Protein AF-A0A7X7GE94-F1 (afdb_monomer_lite)

pLDDT: mean 74.41, std 12.36, range [33.84, 89.44]

Secondary structure (DSSP, 8-state):
------SSSSHHHHHHHHHHHHHHHHHHHHHHHHHSS-TTSS--PPPHHHHHHHHHHHHHHHHHHHHHHHHHHHHHH-HHHHHHHHSSHHHHHHHHHHHHHHHHHHHHHHHHHHHHH--TTTTTSHHHHHHHIIIIIIHHHHHHHHHHHHHHHHHHH-TTSSPPP-STHHHHHHHHHIIIIIHHHHHHHHTSS-HHHHHHHHHHHHHHHHHHS-HHHHTT-HHHHHHHHHHHHHHHHHHHHHHHS--------

Foldseek 3Di:
DDDPPPDDLCVVLVVLVVVLVVLVCVQVVLLVVLVPDDLPDQFPDDDPVSLCSLQVSLLVSLVSVLVSVLSVCCSVPNDVVSCVVCVPPLNVQLSVLSSLLSNLNSLQSSLVSVLSNDDPVCCPDPVVVVSVCSNAVSSLVSNLSSVLSNLLSCLQPVQPVDFWDDDPVLVVLLVLLQVPLQVVLLCCVPVSVALPSSLVSLVVSLCSNCVNDPPVSLSGTSSSSNHNNSSVNNNVVSVCCVPPVVPDNGDSD

Structure (mmCIF, N/CA/C/O backbone):
data_AF-A0A7X7GE94-F1
#
_entry.id   AF-A0A7X7GE94-F1
#
loop_
_atom_site.group_PDB
_atom_site.id
_atom_site.type_symbol
_atom_site.label_atom_id
_atom_site.label_alt_id
_atom_site.label_comp_id
_atom_site.label_asym_id
_atom_site.label_entity_id
_atom_site.label_seq_id
_atom_site.pdbx_PDB_ins_code
_atom_site.Cartn_x
_atom_site.Cartn_y
_atom_site.Cartn_z
_atom_site.occupancy
_atom_site.B_iso_or_equiv
_atom_site.auth_seq_id
_atom_site.auth_comp_id
_atom_site.auth_asym_id
_atom_site.auth_atom_id
_atom_site.pdbx_PDB_model_num
ATOM 1 N N . MET A 1 1 ? 24.706 -35.836 -21.551 1.00 33.84 1 MET A N 1
ATOM 2 C CA . MET A 1 1 ? 23.448 -35.337 -20.952 1.00 33.84 1 MET A CA 1
ATOM 3 C C . MET A 1 1 ? 23.601 -35.344 -19.438 1.00 33.84 1 MET A C 1
ATOM 5 O O . MET A 1 1 ? 23.415 -36.375 -18.811 1.00 33.84 1 MET A O 1
ATOM 9 N N . GLY A 1 2 ? 24.060 -34.229 -18.866 1.00 34.72 2 GLY A N 1
ATOM 10 C CA . GLY A 1 2 ? 24.203 -34.072 -17.418 1.00 34.72 2 GLY A CA 1
ATOM 11 C C . GLY A 1 2 ? 22.904 -33.530 -16.835 1.00 34.72 2 GLY A C 1
ATOM 12 O O . GLY A 1 2 ? 22.456 -32.455 -17.222 1.00 34.72 2 GLY A O 1
ATOM 13 N N . THR A 1 3 ? 22.281 -34.283 -15.937 1.00 35.09 3 THR A N 1
ATOM 14 C CA . THR A 1 3 ? 21.076 -33.878 -15.209 1.00 35.09 3 THR A CA 1
ATOM 15 C C . THR A 1 3 ? 21.356 -32.623 -14.379 1.00 35.09 3 THR A C 1
ATOM 17 O O . THR A 1 3 ? 22.129 -32.667 -13.419 1.00 35.09 3 THR A O 1
ATOM 20 N N . MET A 1 4 ? 20.717 -31.509 -14.742 1.00 37.38 4 MET A N 1
ATOM 21 C CA . MET A 1 4 ? 20.657 -30.280 -13.951 1.00 37.38 4 MET A CA 1
ATOM 22 C C . MET A 1 4 ? 20.154 -30.591 -12.530 1.00 37.38 4 MET A C 1
ATOM 24 O O . MET A 1 4 ? 18.999 -30.968 -12.331 1.00 37.38 4 MET A O 1
ATOM 28 N N . ARG A 1 5 ? 21.010 -30.421 -11.514 1.00 41.84 5 ARG A N 1
ATOM 29 C CA . ARG A 1 5 ? 20.603 -30.449 -10.100 1.00 41.84 5 ARG A CA 1
ATOM 30 C C . ARG A 1 5 ? 19.859 -29.151 -9.754 1.00 41.84 5 ARG A C 1
ATOM 32 O O . ARG A 1 5 ? 20.441 -28.240 -9.184 1.00 41.84 5 ARG A O 1
ATOM 39 N N . ILE A 1 6 ? 18.560 -29.096 -10.041 1.00 47.00 6 ILE A N 1
ATOM 40 C CA . ILE A 1 6 ? 17.646 -28.002 -9.632 1.00 47.00 6 ILE A CA 1
ATOM 41 C C . ILE A 1 6 ? 17.246 -28.099 -8.131 1.00 47.00 6 ILE A C 1
ATOM 43 O O . ILE A 1 6 ? 16.545 -27.253 -7.589 1.00 47.00 6 ILE A O 1
ATOM 47 N N . GLY A 1 7 ? 17.710 -29.117 -7.398 1.00 43.22 7 GLY A N 1
ATOM 48 C CA . GLY A 1 7 ? 17.015 -29.586 -6.191 1.00 43.22 7 GLY A CA 1
ATOM 49 C C . GLY A 1 7 ? 17.476 -29.121 -4.801 1.00 43.22 7 GLY A C 1
ATOM 50 O O . GLY A 1 7 ? 16.949 -29.661 -3.836 1.00 43.22 7 GLY A O 1
ATOM 51 N N . ARG A 1 8 ? 18.449 -28.211 -4.622 1.00 43.16 8 ARG A N 1
ATOM 52 C CA . ARG A 1 8 ? 18.940 -27.871 -3.254 1.00 43.16 8 ARG A CA 1
ATOM 53 C C . ARG A 1 8 ? 18.822 -26.406 -2.825 1.00 43.16 8 ARG A C 1
ATOM 55 O O . ARG A 1 8 ? 18.703 -26.164 -1.631 1.00 43.16 8 ARG A O 1
ATOM 62 N N . GLY A 1 9 ? 18.779 -25.449 -3.754 1.00 44.25 9 GLY A N 1
ATOM 63 C CA . GLY A 1 9 ? 18.599 -24.025 -3.421 1.00 44.25 9 GLY A CA 1
ATOM 64 C C . GLY A 1 9 ? 17.136 -23.586 -3.249 1.00 44.25 9 GLY A C 1
ATOM 65 O O . GLY A 1 9 ? 16.862 -22.617 -2.554 1.00 44.25 9 GLY A O 1
ATOM 66 N N . SER A 1 10 ? 16.186 -24.311 -3.847 1.00 46.16 10 SER A N 1
ATOM 67 C CA . SER A 1 10 ? 14.766 -23.926 -3.941 1.00 46.16 10 SER A CA 1
ATOM 68 C C . SER A 1 10 ? 13.863 -24.530 -2.856 1.00 46.16 10 SER A C 1
ATOM 70 O O . SER A 1 10 ? 12.779 -24.008 -2.598 1.00 46.16 10 SER A O 1
ATOM 72 N N . ALA A 1 11 ? 14.292 -25.607 -2.190 1.00 46.84 11 ALA A N 1
ATOM 73 C CA . ALA A 1 11 ? 13.493 -26.302 -1.174 1.00 46.84 11 ALA A CA 1
ATOM 74 C C . ALA A 1 11 ? 13.179 -25.453 0.082 1.00 46.84 11 ALA A C 1
ATOM 76 O O . ALA A 1 11 ? 12.030 -25.490 0.535 1.00 46.84 11 ALA A O 1
ATOM 77 N N . PRO A 1 12 ? 14.115 -24.643 0.627 1.00 56.53 12 PRO A N 1
ATOM 78 C CA . PRO A 1 12 ? 13.811 -23.749 1.747 1.00 56.53 12 PRO A CA 1
ATOM 79 C C . PRO A 1 12 ? 12.816 -22.656 1.341 1.00 56.53 12 PRO A C 1
ATOM 81 O O . PRO A 1 12 ? 11.864 -22.386 2.068 1.00 56.53 12 PRO A O 1
ATOM 84 N N . VAL A 1 13 ? 12.989 -22.093 0.139 1.00 57.44 13 VAL A N 1
ATOM 85 C CA . VAL A 1 13 ? 12.141 -21.023 -0.407 1.00 57.44 13 VAL A CA 1
ATOM 86 C C . VAL A 1 13 ? 10.709 -21.514 -0.595 1.00 57.44 13 VAL A C 1
ATOM 88 O O . VAL A 1 13 ? 9.780 -20.886 -0.101 1.00 57.44 13 VAL A O 1
ATOM 91 N N . ALA A 1 14 ? 10.519 -22.672 -1.234 1.00 57.84 14 ALA A N 1
ATOM 92 C CA . ALA A 1 14 ? 9.195 -23.247 -1.464 1.00 57.84 14 ALA A CA 1
ATOM 93 C C . ALA A 1 14 ? 8.445 -23.553 -0.155 1.00 57.84 14 ALA A C 1
ATOM 95 O O . ALA A 1 14 ? 7.233 -23.358 -0.079 1.00 57.84 14 ALA A O 1
ATOM 96 N N . SER A 1 15 ? 9.156 -23.998 0.887 1.00 62.97 15 SER A N 1
ATOM 97 C CA . SER A 1 15 ? 8.573 -24.201 2.217 1.00 62.97 15 SER A CA 1
ATOM 98 C C . SER A 1 15 ? 8.159 -22.871 2.859 1.00 62.97 15 SER A C 1
ATOM 100 O O . SER A 1 15 ? 7.030 -22.743 3.329 1.00 62.97 15 SER A O 1
ATOM 102 N N . SER A 1 16 ? 9.014 -21.844 2.805 1.00 64.56 16 SER A N 1
ATOM 103 C CA . SER A 1 16 ? 8.690 -20.506 3.316 1.00 64.56 16 SER A CA 1
ATOM 104 C C . SER A 1 16 ? 7.516 -19.849 2.582 1.00 64.56 16 SER A C 1
ATOM 106 O O . SER A 1 16 ? 6.662 -19.267 3.245 1.00 64.56 16 SER A O 1
ATOM 108 N N . VAL A 1 17 ? 7.414 -19.992 1.251 1.00 65.25 17 VAL A N 1
ATOM 109 C CA . VAL A 1 17 ? 6.240 -19.534 0.477 1.00 65.25 17 VAL A CA 1
ATOM 110 C C . VAL A 1 17 ? 4.972 -20.220 0.980 1.00 65.25 17 VAL A C 1
ATOM 112 O O . VAL A 1 17 ? 3.971 -19.555 1.230 1.00 65.25 17 VAL A O 1
ATOM 115 N N . ARG A 1 18 ? 4.998 -21.548 1.150 1.00 67.25 18 ARG A N 1
ATOM 116 C CA . ARG A 1 18 ? 3.827 -22.308 1.614 1.00 67.25 18 ARG A CA 1
ATOM 117 C C . ARG A 1 18 ? 3.364 -21.837 2.987 1.00 67.25 18 ARG A C 1
ATOM 119 O O . ARG A 1 18 ? 2.177 -21.593 3.163 1.00 67.25 18 ARG A O 1
ATOM 126 N N . TRP A 1 19 ? 4.283 -21.658 3.932 1.00 67.56 19 TRP A N 1
ATOM 127 C CA . TRP A 1 19 ? 3.947 -21.174 5.273 1.00 67.56 19 TRP A CA 1
ATOM 128 C C . TRP A 1 19 ? 3.483 -19.716 5.289 1.00 67.56 19 TRP A C 1
ATOM 130 O O . TRP A 1 19 ? 2.589 -19.387 6.063 1.00 67.56 19 TRP A O 1
ATOM 140 N N . LEU A 1 20 ? 4.015 -18.863 4.409 1.00 72.25 20 LEU A N 1
ATOM 141 C CA . LEU A 1 20 ? 3.511 -17.504 4.211 1.00 72.25 20 LEU A CA 1
ATOM 142 C C . LEU A 1 20 ? 2.062 -17.522 3.706 1.00 72.25 20 LEU A C 1
ATOM 144 O O . LEU A 1 20 ? 1.215 -16.839 4.274 1.00 72.25 20 LEU A O 1
ATOM 148 N N . ILE A 1 21 ? 1.765 -18.330 2.684 1.00 74.31 21 ILE A N 1
ATOM 149 C CA . ILE A 1 21 ? 0.403 -18.483 2.155 1.00 74.31 21 ILE A CA 1
ATOM 150 C C . ILE A 1 21 ? -0.528 -19.001 3.251 1.00 74.31 21 ILE A C 1
ATOM 152 O O . ILE A 1 21 ? -1.598 -18.441 3.448 1.00 74.31 21 ILE A O 1
ATOM 156 N N . VAL A 1 22 ? -0.114 -20.022 4.006 1.00 74.19 22 VAL A N 1
ATOM 157 C CA . VAL A 1 22 ? -0.904 -20.558 5.124 1.00 74.19 22 VAL A CA 1
ATOM 158 C C . VAL A 1 22 ? -1.156 -19.489 6.190 1.00 74.19 22 VAL A C 1
ATOM 160 O O . VAL A 1 22 ? -2.284 -19.373 6.654 1.00 74.19 22 VAL A O 1
ATOM 163 N N . ALA A 1 23 ? -0.159 -18.675 6.544 1.00 72.06 23 ALA A N 1
ATOM 164 C CA . ALA A 1 23 ? -0.322 -17.589 7.511 1.00 72.06 23 ALA A CA 1
ATOM 165 C C . ALA A 1 23 ? -1.287 -16.502 7.009 1.00 72.06 23 ALA A C 1
ATOM 167 O O . ALA A 1 23 ? -2.158 -16.062 7.756 1.00 72.06 23 ALA A O 1
ATOM 168 N N . MET A 1 24 ? -1.183 -16.111 5.734 1.00 73.94 24 MET A N 1
ATOM 169 C CA . MET A 1 24 ? -2.103 -15.153 5.114 1.00 73.94 24 MET A CA 1
ATOM 170 C C . MET A 1 24 ? -3.529 -15.704 5.043 1.00 73.94 24 MET A C 1
ATOM 172 O O . MET A 1 24 ? -4.472 -15.003 5.394 1.00 73.94 24 MET A O 1
ATOM 176 N N . VAL A 1 25 ? -3.693 -16.966 4.638 1.00 76.12 25 VAL A N 1
ATOM 177 C CA . VAL A 1 25 ? -4.998 -17.638 4.582 1.00 76.12 25 VAL A CA 1
ATOM 178 C C . VAL A 1 25 ? -5.595 -17.758 5.978 1.00 76.12 25 VAL A C 1
ATOM 180 O O . VAL A 1 25 ? -6.760 -17.427 6.149 1.00 76.12 25 VAL A O 1
ATOM 183 N N . ALA A 1 26 ? -4.817 -18.169 6.981 1.00 72.44 26 ALA A N 1
ATOM 184 C CA . ALA A 1 26 ? -5.285 -18.267 8.361 1.00 72.44 26 ALA A CA 1
ATOM 185 C C . ALA A 1 26 ? -5.747 -16.906 8.898 1.00 72.44 26 ALA A C 1
ATOM 187 O O . ALA A 1 26 ? -6.814 -16.812 9.496 1.00 72.44 26 ALA A O 1
ATOM 188 N N . TRP A 1 27 ? -4.987 -15.843 8.632 1.00 74.62 27 TRP A N 1
ATOM 189 C CA . TRP A 1 27 ? -5.354 -14.485 9.026 1.00 74.62 27 TRP A CA 1
ATOM 190 C C . TRP A 1 27 ? -6.631 -13.989 8.327 1.00 74.62 27 TRP A C 1
ATOM 192 O O . TRP A 1 27 ? -7.543 -13.506 8.999 1.00 74.62 27 TRP A O 1
ATOM 202 N N . ILE A 1 28 ? -6.741 -14.160 7.004 1.00 73.50 28 ILE A N 1
ATOM 203 C CA . ILE A 1 28 ? -7.939 -13.782 6.234 1.00 73.50 28 ILE A CA 1
ATOM 204 C C . ILE A 1 28 ? -9.156 -14.589 6.697 1.00 73.50 28 ILE A C 1
ATOM 206 O O . ILE A 1 28 ? -10.222 -14.019 6.911 1.00 73.50 28 ILE A O 1
ATOM 210 N N . LEU A 1 29 ? -9.001 -15.900 6.893 1.00 74.38 29 LEU A N 1
ATOM 211 C CA . LEU A 1 29 ? -10.062 -16.781 7.377 1.00 74.38 29 LEU A CA 1
ATOM 212 C C . LEU A 1 29 ? -10.554 -16.331 8.755 1.00 74.38 29 LEU A C 1
ATOM 214 O O . LEU A 1 29 ? -11.755 -16.264 8.986 1.00 74.38 29 LEU A O 1
ATOM 218 N N . MET A 1 30 ? -9.638 -15.978 9.656 1.00 74.44 30 MET A N 1
ATOM 219 C CA . MET A 1 30 ? -9.975 -15.528 11.003 1.00 74.44 30 MET A CA 1
ATOM 220 C C . MET A 1 30 ? -10.727 -14.196 11.008 1.00 74.44 30 MET A C 1
ATOM 222 O O . MET A 1 30 ? -11.679 -14.032 11.769 1.00 74.44 30 MET A O 1
ATOM 226 N N . ARG A 1 31 ? -10.353 -13.274 10.113 1.00 69.69 31 ARG A N 1
ATOM 227 C CA . ARG A 1 31 ? -11.109 -12.040 9.874 1.00 69.69 31 ARG A CA 1
ATOM 228 C C . ARG A 1 31 ? -12.516 -12.341 9.344 1.00 69.69 31 ARG A C 1
ATOM 230 O O . ARG A 1 31 ? -13.490 -11.879 9.921 1.00 69.69 31 ARG A O 1
ATOM 237 N N . LEU A 1 32 ? -12.632 -13.164 8.301 1.00 71.88 32 LEU A N 1
ATOM 238 C CA . LEU A 1 32 ? -13.922 -13.506 7.688 1.00 71.88 32 LEU A CA 1
ATOM 239 C C . LEU A 1 32 ? -14.860 -14.239 8.655 1.00 71.88 32 LEU A C 1
ATOM 241 O O . LEU A 1 32 ? -16.056 -13.971 8.678 1.00 71.88 32 LEU A O 1
ATOM 245 N N . LEU A 1 33 ? -14.329 -15.140 9.485 1.00 70.00 33 LEU A N 1
ATOM 246 C CA . LEU A 1 33 ? -15.110 -15.828 10.516 1.00 70.00 33 LEU A CA 1
ATOM 247 C C . LEU A 1 33 ? -15.686 -14.851 11.550 1.00 70.00 33 LEU A C 1
ATOM 249 O O . LEU A 1 33 ? -16.775 -15.092 12.068 1.00 70.00 33 LEU A O 1
ATOM 253 N N . ARG A 1 34 ? -14.990 -13.742 11.828 1.00 69.31 34 ARG A N 1
ATOM 254 C CA . ARG A 1 34 ? -15.497 -12.673 12.699 1.00 69.31 34 ARG A CA 1
ATOM 255 C C . ARG A 1 34 ? -16.559 -11.805 12.021 1.00 69.31 34 ARG A C 1
ATOM 257 O O . ARG A 1 34 ? -17.460 -11.355 12.720 1.00 69.31 34 ARG A O 1
ATOM 264 N N . ASP A 1 35 ? -16.516 -11.650 10.700 1.00 65.44 35 ASP A N 1
ATOM 265 C CA . ASP A 1 35 ? -17.520 -10.888 9.941 1.00 65.44 35 ASP A CA 1
ATOM 266 C C . ASP A 1 35 ? -18.862 -11.644 9.768 1.00 65.44 35 ASP A C 1
ATOM 268 O O . ASP A 1 35 ? -19.891 -11.017 9.529 1.00 65.44 35 ASP A O 1
ATOM 272 N N . VAL A 1 36 ? -18.881 -12.980 9.904 1.00 60.50 36 VAL A N 1
ATOM 273 C CA . VAL A 1 36 ? -20.070 -13.841 9.664 1.00 60.50 36 VAL A CA 1
ATOM 274 C C . VAL A 1 36 ? -20.732 -14.346 10.966 1.00 60.50 36 VAL A C 1
ATOM 276 O O . VAL A 1 36 ? -21.752 -15.036 10.932 1.00 60.50 36 VAL A O 1
ATOM 279 N N . GLY A 1 37 ? -20.186 -14.012 12.140 1.00 55.62 37 GLY A N 1
ATOM 280 C CA . GLY A 1 37 ? -20.723 -14.455 13.435 1.00 55.62 37 GLY A CA 1
ATOM 281 C C . GLY A 1 37 ? -22.128 -13.897 13.746 1.00 55.62 37 GLY A C 1
ATOM 282 O O . GLY A 1 37 ? -22.418 -12.752 13.400 1.00 55.62 37 GLY A O 1
ATOM 283 N N . PRO A 1 38 ? -23.020 -14.667 14.408 1.00 48.38 38 PRO A N 1
ATOM 284 C CA . PRO A 1 38 ? -24.386 -14.228 14.684 1.00 48.38 38 PRO A CA 1
ATOM 285 C C . PRO A 1 38 ? -24.409 -12.987 15.603 1.00 48.38 38 PRO A C 1
ATOM 287 O O . PRO A 1 38 ? -23.819 -13.025 16.684 1.00 48.38 38 PRO A O 1
ATOM 290 N N . PRO A 1 39 ? -25.137 -11.914 15.235 1.00 50.84 39 PRO A N 1
ATOM 291 C CA . PRO A 1 39 ? -25.157 -10.643 15.972 1.00 50.84 39 PRO A CA 1
ATOM 292 C C . PRO A 1 39 ? -25.909 -10.698 17.316 1.00 50.84 39 PRO A C 1
ATOM 294 O O . PRO A 1 39 ? -25.911 -9.726 18.064 1.00 50.84 39 PRO A O 1
ATOM 297 N N . THR A 1 40 ? -26.579 -11.812 17.627 1.00 46.38 40 THR A N 1
ATOM 298 C CA . THR A 1 40 ? -27.580 -11.916 18.704 1.00 46.38 40 THR A CA 1
ATOM 299 C C . THR A 1 40 ? -27.066 -12.506 20.018 1.00 46.38 40 THR A C 1
ATOM 301 O O . THR A 1 40 ? -27.780 -12.469 21.017 1.00 46.38 40 THR A O 1
ATOM 304 N N . LEU A 1 41 ? -25.846 -13.046 20.056 1.00 41.69 41 LEU A N 1
ATOM 305 C CA . LEU A 1 41 ? -25.192 -13.471 21.295 1.00 41.69 41 LEU A CA 1
ATOM 306 C C . LEU A 1 41 ? -24.140 -12.418 21.614 1.00 41.69 41 LEU A C 1
ATOM 308 O O . LEU A 1 41 ? -23.158 -12.318 20.883 1.00 41.69 41 LEU A O 1
ATOM 312 N N . GLY A 1 42 ? -24.387 -11.609 22.648 1.00 44.59 42 GLY A N 1
ATOM 313 C CA . GLY A 1 42 ? -23.525 -10.497 23.047 1.00 44.59 42 GLY A CA 1
ATOM 314 C C . GLY A 1 42 ? -22.045 -10.828 22.873 1.00 44.59 42 GLY A C 1
ATOM 315 O O . GLY A 1 42 ? -21.572 -11.809 23.440 1.00 44.59 42 GLY A O 1
ATOM 316 N N . SER A 1 43 ? -21.379 -10.033 22.027 1.00 54.28 43 SER A N 1
ATOM 317 C CA . SER A 1 43 ? -19.928 -9.951 21.832 1.00 54.28 43 SER A CA 1
ATOM 318 C C . SER A 1 43 ? -19.180 -11.254 22.136 1.00 54.28 43 SER A C 1
ATOM 320 O O . SER A 1 43 ? -18.757 -11.465 23.274 1.00 54.28 43 SER A O 1
ATOM 322 N N . TRP A 1 44 ? -18.968 -12.119 21.138 1.00 55.12 44 TRP A N 1
ATOM 323 C CA . TRP A 1 44 ? -18.024 -13.232 21.289 1.00 55.12 44 TRP A CA 1
ATOM 324 C C . TRP A 1 44 ? -16.709 -12.694 21.871 1.00 55.12 44 TRP A C 1
ATOM 326 O O . TRP A 1 44 ? -16.059 -11.888 21.189 1.00 55.12 44 TRP A O 1
ATOM 336 N N . PRO A 1 45 ? -16.323 -13.084 23.101 1.00 64.12 45 PRO A N 1
ATOM 337 C CA . PRO A 1 45 ? -15.177 -12.491 23.769 1.00 64.12 45 PRO A CA 1
ATOM 338 C C . PRO A 1 45 ? -13.939 -12.699 22.903 1.00 64.12 45 PRO A C 1
ATOM 340 O O . PRO A 1 45 ? -13.686 -13.805 22.422 1.00 64.12 45 PRO A O 1
ATOM 343 N N . ILE A 1 46 ? -13.200 -11.619 22.648 1.00 70.81 46 ILE A N 1
ATOM 344 C CA . ILE A 1 46 ? -11.894 -11.725 22.005 1.00 70.81 46 ILE A CA 1
ATOM 345 C C . ILE A 1 46 ? -10.919 -12.284 23.022 1.00 70.81 46 ILE A C 1
ATOM 347 O O . ILE A 1 46 ? -10.730 -11.717 24.100 1.00 70.81 46 ILE A O 1
ATOM 351 N N . THR A 1 47 ? -10.274 -13.388 22.671 1.00 76.00 47 THR A N 1
ATOM 352 C CA . THR A 1 47 ? -9.149 -13.875 23.466 1.00 76.00 47 THR A CA 1
ATOM 353 C C . THR A 1 47 ? -7.889 -13.082 23.123 1.00 76.00 47 THR A C 1
ATOM 355 O O . THR A 1 47 ? -7.712 -12.606 21.999 1.00 76.00 47 THR A O 1
ATOM 358 N N . LEU A 1 48 ? -6.964 -12.978 24.081 1.00 73.69 48 LEU A N 1
ATOM 359 C CA . LEU A 1 48 ? -5.654 -12.353 23.863 1.00 73.69 48 LEU A CA 1
ATOM 360 C C . LEU A 1 48 ? -4.931 -12.948 22.642 1.00 73.69 48 LEU A C 1
ATOM 362 O O . LEU A 1 48 ? -4.270 -12.226 21.902 1.00 73.69 48 LEU A O 1
ATOM 366 N N . PHE A 1 49 ? -5.089 -14.254 22.412 1.00 73.50 49 PHE A N 1
ATOM 367 C CA . PHE A 1 49 ? -4.519 -14.938 21.258 1.00 73.50 49 PHE A CA 1
ATOM 368 C C . PHE A 1 49 ? -5.084 -14.408 19.935 1.00 73.50 49 PHE A C 1
ATOM 370 O O . PHE A 1 49 ? -4.314 -14.108 19.030 1.00 73.50 49 PHE A O 1
ATOM 377 N N . GLU A 1 50 ? -6.403 -14.229 19.823 1.00 70.19 50 GLU A N 1
ATOM 378 C CA . GLU A 1 50 ? -7.018 -13.678 18.608 1.00 70.19 50 GLU A CA 1
ATOM 379 C C . GLU A 1 50 ? -6.559 -12.237 18.355 1.00 70.19 50 GLU A C 1
ATOM 381 O O . GLU A 1 50 ? -6.255 -11.876 17.222 1.00 70.19 50 GLU A O 1
ATOM 386 N N . LEU A 1 51 ? -6.441 -11.430 19.413 1.00 73.44 51 LEU A N 1
ATOM 387 C CA . LEU A 1 51 ? -5.975 -10.045 19.321 1.00 73.44 51 LEU A CA 1
ATOM 388 C C . LEU A 1 51 ? -4.509 -9.980 18.862 1.00 73.44 51 LEU A C 1
ATOM 390 O O . LEU A 1 51 ? -4.166 -9.190 17.983 1.00 73.44 51 LEU A O 1
ATOM 394 N N . LEU A 1 52 ? -3.655 -10.865 19.385 1.00 76.81 52 LEU A N 1
ATOM 395 C CA . LEU A 1 52 ? -2.278 -11.027 18.916 1.00 76.81 52 LEU A CA 1
ATOM 396 C C . LEU A 1 52 ? -2.227 -11.488 17.458 1.00 76.81 52 LEU A C 1
ATOM 398 O O . LEU A 1 52 ? -1.430 -10.968 16.687 1.00 76.81 52 LEU A O 1
ATOM 402 N N . VAL A 1 53 ? -3.081 -12.422 17.040 1.00 76.31 53 VAL A N 1
ATOM 403 C CA . VAL A 1 53 ? -3.120 -12.873 15.644 1.00 76.31 53 VAL A CA 1
ATOM 404 C C . VAL A 1 53 ? -3.539 -11.731 14.713 1.00 76.31 53 VAL A C 1
ATOM 406 O O . VAL A 1 53 ? -2.871 -11.505 13.709 1.00 76.31 53 VAL A O 1
ATOM 409 N N . LEU A 1 54 ? -4.577 -10.964 15.055 1.00 75.19 54 LEU A N 1
ATOM 410 C CA . LEU A 1 54 ? -5.067 -9.850 14.232 1.00 75.19 54 LEU A CA 1
ATOM 411 C C . LEU A 1 54 ? -4.067 -8.686 14.133 1.00 75.19 54 LEU A C 1
ATOM 413 O O . LEU A 1 54 ? -3.966 -8.067 13.075 1.00 75.19 54 LEU A O 1
ATOM 417 N N . THR A 1 55 ? -3.298 -8.424 15.194 1.00 74.12 55 THR A N 1
ATOM 418 C CA . THR A 1 55 ? -2.301 -7.337 15.236 1.00 74.12 55 THR A CA 1
ATOM 419 C C . THR A 1 55 ? -0.937 -7.741 14.681 1.00 74.12 55 THR A C 1
ATOM 421 O O . THR A 1 55 ? -0.317 -6.979 13.938 1.00 74.12 55 THR A O 1
ATOM 424 N N . VAL A 1 56 ? -0.449 -8.935 15.025 1.00 76.06 56 VAL A N 1
ATOM 425 C CA . VAL A 1 56 ? 0.933 -9.367 14.765 1.00 76.06 56 VAL A CA 1
ATOM 426 C C . VAL A 1 56 ? 1.070 -10.100 13.429 1.00 76.06 56 VAL A C 1
ATOM 428 O O . VAL A 1 56 ? 2.097 -9.943 12.771 1.00 76.06 56 VAL A O 1
ATOM 431 N N . MET A 1 57 ? 0.060 -10.849 12.958 1.00 76.62 57 MET A N 1
ATOM 432 C CA . MET A 1 57 ? 0.141 -11.521 11.644 1.00 76.62 57 MET A CA 1
ATOM 433 C C . MET A 1 57 ? 0.375 -10.571 10.457 1.00 76.62 57 MET A C 1
ATOM 435 O O . MET A 1 57 ? 1.184 -10.915 9.593 1.00 76.62 57 MET A O 1
ATOM 439 N N . PRO A 1 58 ? -0.244 -9.379 10.378 1.00 72.81 58 PRO A N 1
ATOM 440 C CA . PRO A 1 58 ? 0.071 -8.396 9.338 1.00 72.81 58 PRO A CA 1
ATOM 441 C C . PRO A 1 58 ? 1.557 -7.994 9.346 1.00 72.81 58 PRO A C 1
ATOM 443 O O . PRO A 1 58 ? 2.220 -7.980 8.310 1.00 72.81 58 PRO A O 1
ATOM 446 N N . ALA A 1 59 ? 2.135 -7.755 10.525 1.00 71.88 59 ALA A N 1
ATOM 447 C CA . ALA A 1 59 ? 3.556 -7.434 10.649 1.00 71.88 59 ALA A CA 1
ATOM 448 C C . ALA A 1 59 ? 4.458 -8.634 10.290 1.00 71.88 59 ALA A C 1
ATOM 450 O O . ALA A 1 59 ? 5.462 -8.483 9.589 1.00 71.88 59 ALA A O 1
ATOM 451 N N . LEU A 1 60 ? 4.084 -9.846 10.718 1.00 74.38 60 LEU A N 1
ATOM 452 C CA . LEU A 1 60 ? 4.818 -11.078 10.417 1.00 74.38 60 LEU A CA 1
ATOM 453 C C . LEU A 1 60 ? 4.760 -11.456 8.938 1.00 74.38 60 LEU A C 1
ATOM 455 O O . LEU A 1 60 ? 5.746 -11.965 8.413 1.00 74.38 60 LEU A O 1
ATOM 459 N N . THR A 1 61 ? 3.647 -11.194 8.252 1.00 74.06 61 THR A N 1
ATOM 460 C CA . THR A 1 61 ? 3.538 -11.387 6.798 1.00 74.06 61 THR A CA 1
ATOM 461 C C . THR A 1 61 ? 4.440 -10.406 6.055 1.00 74.06 61 THR A C 1
ATOM 463 O O . THR A 1 61 ? 5.159 -10.826 5.149 1.00 74.06 61 THR A O 1
ATOM 466 N N . GLY A 1 62 ? 4.522 -9.149 6.509 1.00 71.12 62 GLY A N 1
ATOM 467 C CA . GLY A 1 62 ? 5.529 -8.190 6.048 1.00 71.12 62 GLY A CA 1
ATOM 468 C C . GLY A 1 62 ? 6.962 -8.710 6.201 1.00 71.12 62 GLY A C 1
ATOM 469 O O . GLY A 1 62 ? 7.723 -8.768 5.235 1.00 71.12 62 GLY A O 1
ATOM 470 N N . PHE A 1 63 ? 7.316 -9.179 7.397 1.00 72.25 63 PHE A N 1
ATOM 471 C CA . PHE A 1 63 ? 8.634 -9.753 7.678 1.00 72.25 63 PHE A CA 1
ATOM 472 C C . PHE A 1 63 ? 8.939 -11.015 6.855 1.00 72.25 63 PHE A C 1
ATOM 474 O O . PHE A 1 63 ? 10.053 -11.202 6.356 1.00 72.25 63 PHE A O 1
ATOM 481 N N . ALA A 1 64 ? 7.954 -11.893 6.695 1.00 71.56 64 ALA A N 1
ATOM 482 C CA . ALA A 1 64 ? 8.093 -13.120 5.929 1.00 71.56 64 ALA A CA 1
ATOM 483 C C . ALA A 1 64 ? 8.259 -12.840 4.428 1.00 71.56 64 ALA A C 1
ATOM 485 O O . ALA A 1 64 ? 9.053 -13.522 3.783 1.00 71.56 64 ALA A O 1
ATOM 486 N N . LEU A 1 65 ? 7.606 -11.806 3.887 1.00 72.69 65 LEU A N 1
ATOM 487 C CA . LEU A 1 65 ? 7.814 -11.341 2.512 1.00 72.69 65 LEU A CA 1
ATOM 488 C C . LEU A 1 65 ? 9.225 -10.786 2.291 1.00 72.69 65 LEU A C 1
ATOM 490 O O . LEU A 1 65 ? 9.866 -11.151 1.306 1.00 72.69 65 LEU A O 1
ATOM 494 N N . ILE A 1 66 ? 9.750 -9.999 3.239 1.00 72.44 66 ILE A N 1
ATOM 495 C CA . ILE A 1 66 ? 11.149 -9.539 3.211 1.00 72.44 66 ILE A CA 1
ATOM 496 C C . ILE A 1 66 ? 12.088 -10.748 3.149 1.00 72.44 66 ILE A C 1
ATOM 498 O O . ILE A 1 66 ? 12.942 -10.835 2.268 1.00 72.44 66 ILE A O 1
ATOM 502 N N . ARG A 1 67 ? 11.909 -11.729 4.043 1.00 69.12 67 ARG A N 1
ATOM 503 C CA . ARG A 1 67 ? 12.721 -12.957 4.044 1.00 69.12 67 ARG A CA 1
ATOM 504 C C . ARG A 1 67 ? 12.598 -13.750 2.748 1.00 69.12 67 ARG A C 1
ATOM 506 O O . ARG A 1 67 ? 13.605 -14.268 2.268 1.00 69.12 67 ARG A O 1
ATOM 513 N N . LEU A 1 68 ? 11.394 -13.849 2.191 1.00 71.38 68 LEU A N 1
ATOM 514 C CA . LEU A 1 68 ? 11.160 -14.538 0.929 1.00 71.38 68 LEU A CA 1
ATOM 515 C C . LEU A 1 68 ? 11.962 -13.897 -0.202 1.00 71.38 68 LEU A C 1
ATOM 517 O O . LEU A 1 68 ? 12.645 -14.589 -0.952 1.00 71.38 68 LEU A O 1
ATOM 521 N N . PHE A 1 69 ? 11.912 -12.571 -0.286 1.00 70.81 69 PHE A N 1
ATOM 522 C CA . PHE A 1 69 ? 12.648 -11.801 -1.274 1.00 70.81 69 PHE A CA 1
ATOM 523 C C . PHE A 1 69 ? 14.160 -12.001 -1.148 1.00 70.81 69 PHE A C 1
ATOM 525 O O . PHE A 1 69 ? 14.818 -12.285 -2.149 1.00 70.81 69 PHE A O 1
ATOM 532 N N . LEU A 1 70 ? 14.700 -11.942 0.077 1.00 68.62 70 LEU A N 1
ATOM 533 C CA . LEU A 1 70 ? 16.114 -12.239 0.333 1.00 68.62 70 LEU A CA 1
ATOM 534 C C . LEU A 1 70 ? 16.485 -13.631 -0.189 1.00 68.62 70 LEU A C 1
ATOM 536 O O . LEU A 1 70 ? 17.491 -13.785 -0.875 1.00 68.62 70 LEU A O 1
ATOM 540 N N . ALA A 1 71 ? 15.658 -14.636 0.093 1.00 64.50 71 ALA A N 1
ATOM 541 C CA . ALA A 1 71 ? 15.928 -16.011 -0.305 1.00 64.50 71 ALA A CA 1
ATOM 542 C C . ALA A 1 71 ? 15.848 -16.216 -1.832 1.00 64.50 71 ALA A C 1
ATOM 544 O O . ALA A 1 71 ? 16.672 -16.931 -2.404 1.00 64.50 71 ALA A O 1
ATOM 545 N N . VAL A 1 72 ? 14.900 -15.557 -2.509 1.00 65.81 72 VAL A N 1
ATOM 546 C CA . VAL A 1 72 ? 14.782 -15.583 -3.977 1.00 65.81 72 VAL A CA 1
ATOM 547 C C . VAL A 1 72 ? 15.994 -14.921 -4.630 1.00 65.81 72 VAL A C 1
ATOM 549 O O . VAL A 1 72 ? 16.597 -15.517 -5.522 1.00 65.81 72 VAL A O 1
ATOM 552 N N . ILE A 1 73 ? 16.415 -13.746 -4.157 1.00 64.25 73 ILE A N 1
ATOM 553 C CA . ILE A 1 73 ? 17.604 -13.069 -4.691 1.00 64.25 73 ILE A CA 1
ATOM 554 C C . ILE A 1 73 ? 18.857 -13.913 -4.464 1.00 64.25 73 ILE A C 1
ATOM 556 O O . ILE A 1 73 ? 19.602 -14.135 -5.414 1.00 64.25 73 ILE A O 1
ATOM 560 N N . GLN A 1 74 ? 19.047 -14.473 -3.266 1.00 60.38 74 GLN A N 1
ATOM 561 C CA . GLN A 1 74 ? 20.166 -15.383 -2.982 1.00 60.38 74 GLN A CA 1
ATOM 562 C C . GLN A 1 74 ? 20.224 -16.559 -3.945 1.00 60.38 74 GLN A C 1
ATOM 564 O O . GLN A 1 74 ? 21.311 -16.937 -4.387 1.00 60.38 74 GLN A O 1
ATOM 569 N N . SER A 1 75 ? 19.064 -17.117 -4.293 1.00 61.44 75 SER A N 1
ATOM 570 C CA . SER A 1 75 ? 18.980 -18.237 -5.225 1.00 61.44 75 SER A CA 1
ATOM 571 C C . SER A 1 75 ? 19.321 -17.857 -6.671 1.00 61.44 75 SER A C 1
ATOM 573 O O . SER A 1 75 ? 19.820 -18.704 -7.408 1.00 61.44 75 SER A O 1
ATOM 575 N N . ALA A 1 76 ? 19.089 -16.600 -7.065 1.00 58.88 76 ALA A N 1
ATOM 576 C CA . ALA A 1 76 ? 19.279 -16.121 -8.432 1.00 58.88 76 ALA A CA 1
ATOM 577 C C . ALA A 1 76 ? 20.654 -15.471 -8.673 1.00 58.88 76 ALA A C 1
ATOM 579 O O . ALA A 1 76 ? 21.214 -15.627 -9.754 1.00 58.88 76 ALA A O 1
ATOM 580 N N . SER A 1 77 ? 21.207 -14.746 -7.693 1.00 57.44 77 SER A N 1
ATOM 581 C CA . SER A 1 77 ? 22.404 -13.906 -7.874 1.00 57.44 77 SER A CA 1
ATOM 582 C C . SER A 1 77 ? 23.618 -14.317 -7.030 1.00 57.44 77 SER A C 1
ATOM 584 O O . SER A 1 77 ? 24.709 -13.786 -7.245 1.00 57.44 77 SER A O 1
ATOM 586 N N . GLY A 1 78 ? 23.476 -15.287 -6.118 1.00 56.88 78 GLY A N 1
ATOM 587 C CA . GLY A 1 78 ? 24.534 -15.714 -5.195 1.00 56.88 78 GLY A CA 1
ATOM 588 C C . GLY A 1 78 ? 24.650 -14.824 -3.945 1.00 56.88 78 GLY A C 1
ATOM 589 O O . GLY A 1 78 ? 24.177 -13.686 -3.911 1.00 56.88 78 GLY A O 1
ATOM 590 N N . SER A 1 79 ? 25.274 -15.339 -2.876 1.00 55.44 79 SER A N 1
ATOM 591 C CA . SER A 1 79 ? 25.243 -14.697 -1.545 1.00 55.44 79 SER A CA 1
ATOM 592 C C . SER A 1 79 ? 25.892 -13.307 -1.511 1.00 55.44 79 SER A C 1
ATOM 594 O O . SER A 1 79 ? 25.344 -12.400 -0.894 1.00 55.44 79 SER A O 1
ATOM 596 N N . LEU A 1 80 ? 27.009 -13.110 -2.219 1.00 47.28 80 LEU A N 1
ATOM 597 C CA . LEU A 1 80 ? 27.743 -11.838 -2.279 1.00 47.28 80 LEU A CA 1
ATOM 598 C C . LEU A 1 80 ? 26.947 -10.719 -2.970 1.00 47.28 80 LEU A C 1
ATOM 600 O O . LEU A 1 80 ? 26.897 -9.607 -2.452 1.00 47.28 80 LEU A O 1
ATOM 604 N N . ASN A 1 81 ? 26.261 -11.024 -4.078 1.00 55.97 81 ASN A N 1
ATOM 605 C CA . ASN A 1 81 ? 25.389 -10.063 -4.765 1.00 55.97 81 ASN A CA 1
ATOM 606 C C . ASN A 1 81 ? 24.089 -9.793 -4.006 1.00 55.97 81 ASN A C 1
ATOM 608 O O . ASN A 1 81 ? 23.488 -8.733 -4.150 1.00 55.97 81 ASN A O 1
ATOM 612 N N . THR A 1 82 ? 23.649 -10.737 -3.177 1.00 53.16 82 THR A N 1
ATOM 613 C CA . THR A 1 82 ? 22.497 -10.501 -2.307 1.00 53.16 82 THR A CA 1
ATOM 614 C C . THR A 1 82 ? 22.812 -9.401 -1.317 1.00 53.16 82 THR A C 1
ATOM 616 O O . THR A 1 82 ? 22.029 -8.468 -1.213 1.00 53.16 82 THR A O 1
ATOM 619 N N . TYR A 1 83 ? 23.963 -9.462 -0.638 1.00 50.94 83 TYR A N 1
ATOM 620 C CA . TYR A 1 83 ? 24.326 -8.429 0.326 1.00 50.94 83 TYR A CA 1
ATOM 621 C C . TYR A 1 83 ? 24.371 -7.044 -0.320 1.00 50.94 83 TYR A C 1
ATOM 623 O O . TYR A 1 83 ? 23.833 -6.116 0.270 1.00 50.94 83 TYR A O 1
ATOM 631 N N . THR A 1 84 ? 24.897 -6.884 -1.535 1.00 55.75 84 THR A N 1
ATOM 632 C CA . THR A 1 84 ? 24.886 -5.590 -2.244 1.00 55.75 84 THR A CA 1
ATOM 633 C C . THR A 1 84 ? 23.485 -5.161 -2.691 1.00 55.75 84 THR A C 1
ATOM 635 O O . THR A 1 84 ? 23.142 -3.989 -2.557 1.00 55.75 84 THR A O 1
ATOM 638 N N . LEU A 1 85 ? 22.634 -6.088 -3.139 1.00 55.56 85 LEU A N 1
ATOM 639 C CA . LEU A 1 85 ? 21.243 -5.798 -3.518 1.00 55.56 85 LEU A CA 1
ATOM 640 C C . LEU A 1 85 ? 20.353 -5.448 -2.314 1.00 55.56 85 LEU A C 1
ATOM 642 O O . LEU A 1 85 ? 19.453 -4.620 -2.433 1.00 55.56 85 LEU A O 1
ATOM 646 N N . THR A 1 86 ? 20.597 -6.051 -1.148 1.00 58.59 86 THR A N 1
ATOM 647 C CA . THR A 1 86 ? 19.727 -5.933 0.035 1.00 58.59 86 THR A CA 1
ATOM 648 C C . THR A 1 86 ? 20.231 -4.933 1.065 1.00 58.59 86 THR A C 1
ATOM 650 O O . THR A 1 86 ? 19.440 -4.447 1.865 1.00 58.59 86 THR A O 1
ATOM 653 N N . SER A 1 87 ? 21.525 -4.597 1.043 1.00 60.00 87 SER A N 1
ATOM 654 C CA . SER A 1 87 ? 22.079 -3.456 1.792 1.00 60.00 87 SER A CA 1
ATOM 655 C C . SER A 1 87 ? 21.951 -2.130 1.039 1.00 60.00 87 SER A C 1
ATOM 657 O O . SER A 1 87 ? 22.315 -1.088 1.580 1.00 60.00 87 SER A O 1
ATOM 659 N N . SER A 1 88 ? 21.411 -2.148 -0.186 1.00 70.38 88 SER A N 1
ATOM 660 C CA . SER A 1 88 ? 21.051 -0.927 -0.899 1.00 70.38 88 SER A CA 1
ATOM 661 C C . SER A 1 88 ? 20.115 -0.075 -0.028 1.00 70.38 88 SER A C 1
ATOM 663 O O . SER A 1 88 ? 19.066 -0.578 0.397 1.00 70.38 88 SER A O 1
ATOM 665 N N . PRO A 1 89 ? 20.434 1.212 0.212 1.00 76.75 89 PRO A N 1
ATOM 666 C CA . PRO A 1 89 ? 19.569 2.117 0.969 1.00 76.75 89 PRO A CA 1
ATOM 667 C C . PRO A 1 89 ? 18.126 2.133 0.446 1.00 76.75 89 PRO A C 1
ATOM 669 O O . PRO A 1 89 ? 17.180 2.191 1.225 1.00 76.75 89 PRO A O 1
ATOM 672 N N . TRP A 1 90 ? 17.941 1.981 -0.868 1.00 77.75 90 TRP A N 1
ATOM 673 C CA . TRP A 1 90 ? 16.625 1.933 -1.505 1.00 77.75 90 TRP A CA 1
ATOM 674 C C . TRP A 1 90 ? 15.825 0.678 -1.162 1.00 77.75 90 TRP A C 1
ATOM 676 O O . TRP A 1 90 ? 14.620 0.763 -0.937 1.00 77.75 90 TRP A O 1
ATOM 686 N N . ALA A 1 91 ? 16.484 -0.480 -1.074 1.00 74.88 91 ALA A N 1
ATOM 687 C CA . ALA A 1 91 ? 15.825 -1.717 -0.667 1.00 74.88 91 ALA A CA 1
ATOM 688 C C . ALA A 1 91 ? 15.331 -1.613 0.784 1.00 74.88 91 ALA A C 1
ATOM 690 O O . ALA A 1 91 ? 14.209 -2.018 1.080 1.00 74.88 91 ALA A O 1
ATOM 691 N N . ILE A 1 92 ? 16.127 -1.004 1.670 1.00 79.69 92 ILE A N 1
ATOM 692 C CA . ILE A 1 92 ? 15.732 -0.747 3.063 1.00 79.69 92 ILE A CA 1
ATOM 693 C C . ILE A 1 92 ? 14.492 0.151 3.107 1.00 79.69 92 ILE A C 1
ATOM 695 O O . ILE A 1 92 ? 13.518 -0.194 3.774 1.00 79.69 92 ILE A O 1
ATOM 699 N N . VAL A 1 93 ? 14.495 1.264 2.365 1.00 84.75 93 VAL A N 1
ATOM 700 C CA . VAL A 1 93 ? 13.352 2.190 2.308 1.00 84.75 93 VAL A CA 1
ATOM 701 C C . VAL A 1 93 ? 12.101 1.495 1.768 1.00 84.75 93 VAL A C 1
ATOM 703 O O . VAL A 1 93 ? 11.028 1.649 2.350 1.00 84.75 93 VAL A O 1
ATOM 706 N N . PHE A 1 94 ? 12.221 0.689 0.711 1.00 83.62 94 PHE A N 1
ATOM 707 C CA . PHE A 1 94 ? 11.096 -0.058 0.142 1.00 83.62 94 PHE A CA 1
ATOM 708 C C . PHE A 1 94 ? 10.480 -1.025 1.158 1.00 83.62 94 PHE A C 1
ATOM 710 O O . PHE A 1 94 ? 9.274 -0.985 1.404 1.00 83.62 94 PHE A O 1
ATOM 717 N N . TRP A 1 95 ? 11.304 -1.863 1.792 1.00 83.12 95 TRP A N 1
ATOM 718 C CA . TRP A 1 95 ? 10.825 -2.866 2.743 1.00 83.12 95 TRP A CA 1
ATOM 719 C C . TRP A 1 95 ? 10.284 -2.256 4.031 1.00 83.12 95 TRP A C 1
ATOM 721 O O . TRP A 1 95 ? 9.292 -2.751 4.563 1.00 83.12 95 TRP A O 1
ATOM 731 N N . LEU A 1 96 ? 10.884 -1.162 4.505 1.00 85.69 96 LEU A N 1
ATOM 732 C CA . LEU A 1 96 ? 10.361 -0.410 5.640 1.00 85.69 96 LEU A CA 1
ATOM 733 C C . LEU A 1 96 ? 8.997 0.193 5.297 1.00 85.69 96 LEU A C 1
ATOM 735 O O . LEU A 1 96 ? 8.060 0.045 6.073 1.00 85.69 96 LEU A O 1
ATOM 739 N N . SER A 1 97 ? 8.853 0.788 4.112 1.00 87.12 97 SER A N 1
ATOM 740 C CA . SER A 1 97 ? 7.576 1.342 3.646 1.00 87.12 97 SER A CA 1
ATOM 741 C C . SER A 1 97 ? 6.497 0.259 3.551 1.00 87.12 97 SER A C 1
ATOM 743 O O . SER A 1 97 ? 5.380 0.442 4.032 1.00 87.12 97 SER A O 1
ATOM 745 N N . PHE A 1 98 ? 6.845 -0.913 3.016 1.00 83.56 98 PHE A N 1
ATOM 746 C CA . PHE A 1 98 ? 5.938 -2.056 2.964 1.00 83.56 98 PHE A CA 1
ATOM 747 C C . PHE A 1 98 ? 5.529 -2.543 4.364 1.00 83.56 98 PHE A C 1
ATOM 749 O O . PHE A 1 98 ? 4.348 -2.765 4.624 1.00 83.56 98 PHE A O 1
ATOM 756 N N . ALA A 1 99 ? 6.483 -2.665 5.292 1.00 83.50 99 ALA A N 1
ATOM 757 C CA . ALA A 1 99 ? 6.202 -3.059 6.670 1.00 83.50 99 ALA A CA 1
ATOM 758 C C . ALA A 1 99 ? 5.278 -2.054 7.376 1.00 83.50 99 ALA A C 1
ATOM 760 O O . ALA A 1 99 ? 4.332 -2.460 8.048 1.00 83.50 99 ALA A O 1
ATOM 761 N N . VAL A 1 100 ? 5.505 -0.753 7.177 1.00 88.81 100 VAL A N 1
ATOM 762 C CA . VAL A 1 100 ? 4.655 0.316 7.719 1.00 88.81 100 VAL A CA 1
ATOM 763 C C . VAL A 1 100 ? 3.222 0.204 7.189 1.00 88.81 100 VAL A C 1
ATOM 765 O O . VAL A 1 100 ? 2.280 0.270 7.979 1.00 88.81 100 VAL A O 1
ATOM 768 N N . ALA A 1 101 ? 3.040 -0.056 5.889 1.00 86.69 101 ALA A N 1
ATOM 769 C CA . ALA A 1 101 ? 1.709 -0.265 5.322 1.00 86.69 101 ALA A CA 1
ATOM 770 C C . ALA A 1 101 ? 1.004 -1.494 5.918 1.00 86.69 101 ALA A C 1
ATOM 772 O O . ALA A 1 101 ? -0.176 -1.428 6.261 1.00 86.69 101 ALA A O 1
ATOM 773 N N . MET A 1 102 ? 1.728 -2.603 6.094 1.00 84.19 102 MET A N 1
ATOM 774 C CA . MET A 1 102 ? 1.174 -3.821 6.691 1.00 84.19 102 MET A CA 1
ATOM 775 C C . MET A 1 102 ? 0.771 -3.625 8.156 1.00 84.19 102 MET A C 1
ATOM 777 O O . MET A 1 102 ? -0.272 -4.126 8.576 1.00 84.19 102 MET A O 1
ATOM 781 N N . VAL A 1 103 ? 1.554 -2.865 8.927 1.00 85.56 103 VAL A N 1
ATOM 782 C CA . VAL A 1 103 ? 1.205 -2.493 10.307 1.00 85.56 103 VAL A CA 1
ATOM 783 C C . VAL A 1 103 ? -0.045 -1.614 10.333 1.00 85.56 103 VAL A C 1
ATOM 785 O O . VAL A 1 103 ? -0.951 -1.896 11.113 1.00 85.56 103 VAL A O 1
ATOM 788 N N . GLY A 1 104 ? -0.138 -0.614 9.450 1.00 85.25 104 GLY A N 1
ATOM 789 C CA . GLY A 1 104 ? -1.332 0.226 9.318 1.00 85.25 104 GLY A CA 1
ATOM 790 C C . GLY A 1 104 ? -2.589 -0.578 8.983 1.00 85.25 104 GLY A C 1
ATOM 791 O O . GLY A 1 104 ? -3.638 -0.414 9.599 1.00 85.25 104 GLY A O 1
ATOM 792 N N . TYR A 1 105 ? -2.487 -1.527 8.056 1.00 83.62 105 TYR A N 1
ATOM 793 C CA . TYR A 1 105 ? -3.606 -2.415 7.753 1.00 83.62 105 TYR A CA 1
ATOM 794 C C . TYR A 1 105 ? -3.976 -3.322 8.941 1.00 83.62 105 TYR A C 1
ATOM 796 O O . TYR A 1 105 ? -5.153 -3.550 9.218 1.00 83.62 105 TYR A O 1
ATOM 804 N N . GLY A 1 106 ? -2.982 -3.808 9.687 1.00 80.94 106 GLY A N 1
ATOM 805 C CA . GLY A 1 106 ? -3.205 -4.579 10.909 1.00 80.94 106 GLY A CA 1
ATOM 806 C C . GLY A 1 106 ? -3.920 -3.800 12.011 1.00 80.94 106 GLY A C 1
ATOM 807 O O . GLY A 1 106 ? -4.823 -4.341 12.659 1.00 80.94 106 GLY A O 1
ATOM 808 N N . SER A 1 107 ? -3.569 -2.522 12.197 1.00 85.12 107 SER A N 1
ATOM 809 C CA . SER A 1 107 ? -4.253 -1.656 13.161 1.00 85.12 107 SER A CA 1
ATOM 810 C C . SER A 1 107 ? -5.720 -1.456 12.802 1.00 85.12 107 SER A C 1
ATOM 812 O O . SER A 1 107 ? -6.560 -1.568 13.690 1.00 85.12 107 SER A O 1
ATOM 814 N N . HIS A 1 108 ? -6.045 -1.271 11.520 1.00 85.88 108 HIS A N 1
ATOM 815 C CA . HIS A 1 108 ? -7.427 -1.164 11.044 1.00 85.88 108 HIS A CA 1
ATOM 816 C C . HIS A 1 108 ? -8.254 -2.398 11.374 1.00 85.88 108 HIS A C 1
ATOM 818 O O . HIS A 1 108 ? -9.312 -2.315 11.994 1.00 85.88 108 HIS A O 1
ATOM 824 N N . VAL A 1 109 ? -7.757 -3.569 10.972 1.00 81.06 109 VAL A N 1
ATOM 825 C CA . VAL A 1 109 ? -8.473 -4.833 11.164 1.00 81.06 109 VAL A CA 1
ATOM 826 C C . VAL A 1 109 ? -8.694 -5.091 12.652 1.00 81.06 109 VAL A C 1
ATOM 828 O O . VAL A 1 109 ? -9.774 -5.500 13.056 1.00 81.06 109 VAL A O 1
ATOM 831 N N . THR A 1 110 ? -7.703 -4.805 13.492 1.00 80.06 110 THR A N 1
ATOM 832 C CA . THR A 1 110 ? -7.856 -4.998 14.938 1.00 80.06 110 THR A CA 1
ATOM 833 C C . THR A 1 110 ? -8.840 -3.993 15.539 1.00 80.06 110 THR A C 1
ATOM 835 O O . THR A 1 110 ? -9.731 -4.378 16.295 1.00 80.06 110 THR A O 1
ATOM 838 N N . ALA A 1 111 ? -8.703 -2.710 15.204 1.00 82.31 111 ALA A N 1
ATOM 839 C CA . ALA A 1 111 ? -9.527 -1.649 15.768 1.00 82.31 111 ALA A CA 1
ATOM 840 C C . ALA A 1 111 ? -10.996 -1.763 15.340 1.00 82.31 111 ALA A C 1
ATOM 842 O O . ALA A 1 111 ? -11.878 -1.630 16.183 1.00 82.31 111 ALA A O 1
ATOM 843 N N . SER A 1 112 ? -11.268 -2.089 14.073 1.00 83.12 112 SER A N 1
ATOM 844 C CA . SER A 1 112 ? -12.627 -2.340 13.570 1.00 83.12 112 SER A CA 1
ATOM 845 C C . SER A 1 112 ? -13.321 -3.481 14.314 1.00 83.12 112 SER A C 1
ATOM 847 O O . SER A 1 112 ? -14.467 -3.334 14.740 1.00 83.12 112 SER A O 1
ATOM 849 N N . VAL A 1 113 ? -12.624 -4.596 14.549 1.00 78.00 113 VAL A N 1
ATOM 850 C CA . VAL A 1 113 ? -13.198 -5.711 15.312 1.00 78.00 113 VAL A CA 1
ATOM 851 C C . VAL A 1 113 ? -13.464 -5.294 16.766 1.00 78.00 113 VAL A C 1
ATOM 853 O O . VAL A 1 113 ? -14.528 -5.604 17.298 1.00 78.00 113 VAL A O 1
ATOM 856 N N . LEU A 1 114 ? -12.554 -4.552 17.407 1.00 79.31 114 LEU A N 1
ATOM 857 C CA . LEU A 1 114 ? -12.758 -4.060 18.777 1.00 79.31 114 LEU A CA 1
ATOM 858 C C . LEU A 1 114 ? -13.927 -3.064 18.884 1.00 79.31 114 LEU A C 1
ATOM 860 O O . LEU A 1 114 ? -14.697 -3.139 19.840 1.00 79.31 114 LEU A O 1
ATOM 864 N N . LEU A 1 115 ? -14.105 -2.180 17.898 1.00 80.06 115 LEU A N 1
ATOM 865 C CA . LEU A 1 115 ? -15.233 -1.239 17.829 1.00 80.06 115 LEU A CA 1
ATOM 866 C C . LEU A 1 115 ? -16.584 -1.953 17.739 1.00 80.06 115 LEU A C 1
ATOM 868 O O . LEU A 1 115 ? -17.550 -1.542 18.384 1.00 80.06 115 LEU A O 1
ATOM 872 N N . ASN A 1 116 ? -16.646 -3.058 16.999 1.00 77.88 116 ASN A N 1
ATOM 873 C CA . ASN A 1 116 ? -17.865 -3.857 16.884 1.00 77.88 116 ASN A CA 1
ATOM 874 C C . ASN A 1 116 ? -18.238 -4.575 18.191 1.00 77.88 116 ASN A C 1
ATOM 876 O O . ASN A 1 116 ? -19.408 -4.888 18.401 1.00 77.88 116 ASN A O 1
ATOM 880 N N . LEU A 1 117 ? -17.269 -4.808 19.080 1.00 75.81 117 LEU A N 1
ATOM 881 C CA . LEU A 1 117 ? -17.474 -5.487 20.364 1.00 75.81 117 LEU A CA 1
ATOM 882 C C . LEU A 1 117 ? -17.724 -4.525 21.532 1.00 75.81 117 LEU A C 1
ATOM 884 O O . LEU A 1 117 ? -18.044 -4.978 22.631 1.00 75.81 117 LEU A O 1
ATOM 888 N N . LEU A 1 118 ? -17.571 -3.217 21.319 1.00 75.44 118 LEU A N 1
ATOM 889 C CA . LEU A 1 118 ? -17.751 -2.219 22.366 1.00 75.44 118 LEU A CA 1
ATOM 890 C C . LEU A 1 118 ? -19.224 -2.118 22.803 1.00 75.44 118 LEU A C 1
ATOM 892 O O . LEU A 1 118 ? -20.082 -1.861 21.955 1.00 75.44 118 LEU A O 1
ATOM 896 N N . PRO A 1 119 ? -19.524 -2.239 24.114 1.00 74.69 119 PRO A N 1
ATOM 897 C CA . PRO A 1 119 ? -20.850 -1.947 24.648 1.00 74.69 119 PRO A CA 1
ATOM 898 C C . PRO A 1 119 ? -21.229 -0.484 24.407 1.00 74.69 119 PRO A C 1
ATOM 900 O O . PRO A 1 119 ? -20.376 0.402 24.506 1.00 74.69 119 PRO A O 1
ATOM 903 N N . ASP A 1 120 ? -22.517 -0.209 24.191 1.00 75.44 120 ASP A N 1
ATOM 904 C CA . ASP A 1 120 ? -23.008 1.145 23.880 1.00 75.44 120 ASP A CA 1
ATOM 905 C C . ASP A 1 120 ? -22.641 2.192 24.946 1.00 75.44 120 ASP A C 1
ATOM 907 O O . ASP A 1 120 ? -22.420 3.357 24.627 1.00 75.44 120 ASP A O 1
ATOM 911 N N . VAL A 1 121 ? -22.475 1.768 26.203 1.00 69.31 121 VAL A N 1
ATOM 912 C CA . VAL A 1 121 ? -22.061 2.631 27.324 1.00 69.31 121 VAL A CA 1
ATOM 913 C C . VAL A 1 121 ? -20.632 3.172 27.150 1.00 69.31 121 VAL A C 1
ATOM 915 O O . VAL A 1 121 ? -20.328 4.269 27.608 1.00 69.31 121 VAL A O 1
ATOM 918 N N . VAL A 1 122 ? -19.750 2.426 26.476 1.00 73.81 122 VAL A N 1
ATOM 919 C CA . VAL A 1 122 ? -18.329 2.778 26.277 1.00 73.81 122 VAL A CA 1
ATOM 920 C C . VAL A 1 122 ? -18.081 3.382 24.888 1.00 73.81 122 VAL A C 1
ATOM 922 O O . VAL A 1 122 ? -17.065 4.042 24.682 1.00 73.81 122 VAL A O 1
ATOM 925 N N . ARG A 1 123 ? -19.021 3.229 23.942 1.00 72.00 123 ARG A N 1
ATOM 926 C CA . ARG A 1 123 ? -18.910 3.754 22.566 1.00 72.00 123 ARG A CA 1
ATOM 927 C C . ARG A 1 123 ? -18.727 5.270 22.475 1.00 72.00 123 ARG A C 1
ATOM 929 O O . ARG A 1 123 ? -18.132 5.735 21.513 1.00 72.00 123 ARG A O 1
ATOM 936 N N . ASN A 1 124 ? -19.188 6.020 23.474 1.00 74.19 124 ASN A N 1
ATOM 937 C CA . ASN A 1 124 ? -19.024 7.478 23.535 1.00 74.19 124 ASN A CA 1
ATOM 938 C C . ASN A 1 124 ? -17.841 7.926 24.416 1.00 74.19 124 ASN A C 1
ATOM 940 O O . ASN A 1 124 ? -17.670 9.119 24.650 1.00 74.19 124 ASN A O 1
ATOM 944 N N . GLY A 1 125 ? -17.052 6.988 24.949 1.00 79.56 125 GLY A N 1
ATOM 945 C CA . GLY A 1 125 ? -15.904 7.281 25.807 1.00 79.56 125 GLY A CA 1
ATOM 946 C C . GLY A 1 125 ? -14.590 7.456 25.041 1.00 79.56 125 GLY A C 1
ATOM 947 O O . GLY A 1 125 ? -14.465 7.088 23.872 1.00 79.56 125 GLY A O 1
ATOM 948 N N . GLU A 1 126 ? -13.562 7.942 25.739 1.00 82.06 126 GLU A N 1
ATOM 949 C CA . GLU A 1 126 ? -12.212 8.166 25.188 1.00 82.06 126 GLU A CA 1
ATOM 950 C C . GLU A 1 126 ? -11.578 6.897 24.591 1.00 82.06 126 GLU A C 1
ATOM 952 O O . GLU A 1 126 ? -10.828 6.960 23.617 1.00 82.06 126 GLU A O 1
ATOM 957 N N . PHE A 1 127 ? -11.917 5.723 25.128 1.00 81.38 127 PHE A N 1
ATOM 958 C CA . PHE A 1 127 ? -11.436 4.446 24.603 1.00 81.38 127 PHE A CA 1
ATOM 959 C C . PHE A 1 127 ? -11.954 4.158 23.183 1.00 81.38 127 PHE A C 1
ATOM 961 O O . PHE A 1 127 ? -11.186 3.727 22.323 1.00 81.38 127 PHE A O 1
ATOM 968 N N . ALA A 1 128 ? -13.230 4.441 22.909 1.00 81.06 128 ALA A N 1
ATOM 969 C CA . ALA A 1 128 ? -13.799 4.284 21.573 1.00 81.06 128 ALA A CA 1
ATOM 970 C C . ALA A 1 128 ? -13.227 5.319 20.592 1.00 81.06 128 ALA A C 1
ATOM 972 O O . ALA A 1 128 ? -12.924 4.969 19.454 1.00 81.06 128 ALA A O 1
ATOM 973 N N . ALA A 1 129 ? -12.987 6.554 21.048 1.00 82.88 129 ALA A N 1
ATOM 974 C CA . ALA A 1 129 ? -12.317 7.582 20.251 1.00 82.88 129 ALA A CA 1
ATOM 975 C C . ALA A 1 129 ? -10.888 7.169 19.848 1.00 82.88 129 ALA A C 1
ATOM 977 O O . ALA A 1 129 ? -10.495 7.335 18.694 1.00 82.88 129 ALA A O 1
ATOM 978 N N . SER A 1 130 ? -10.130 6.559 20.767 1.00 84.56 130 SER A N 1
ATOM 979 C CA . SER A 1 130 ? -8.810 5.992 20.464 1.00 84.56 130 SER A CA 1
ATOM 980 C C . SER A 1 130 ? -8.901 4.886 19.410 1.00 84.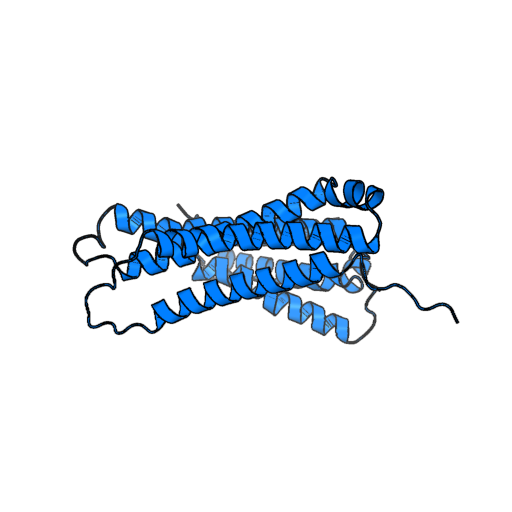56 130 SER A C 1
ATOM 982 O O . SER A 1 130 ? -8.171 4.905 18.420 1.00 84.56 130 SER A O 1
ATOM 984 N N . LEU A 1 131 ? -9.846 3.952 19.550 1.00 83.38 131 LEU A N 1
ATOM 985 C CA . LEU A 1 131 ? -10.034 2.897 18.554 1.00 83.38 131 LEU A CA 1
ATOM 986 C C . LEU A 1 131 ? -10.460 3.442 17.185 1.00 83.38 131 LEU A C 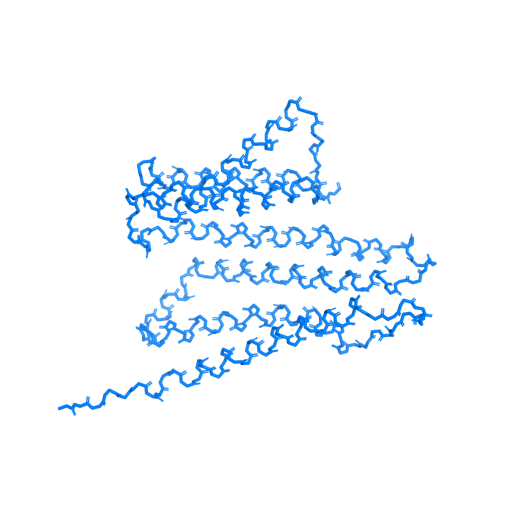1
ATOM 988 O O . LEU A 1 131 ? -9.962 2.950 16.178 1.00 83.38 131 LEU A O 1
ATOM 992 N N . LEU A 1 132 ? -11.304 4.475 17.126 1.00 85.69 132 LEU A N 1
ATOM 993 C CA . LEU A 1 132 ? -11.648 5.159 15.874 1.00 85.69 132 LEU A CA 1
ATOM 994 C C . LEU A 1 132 ? -10.417 5.804 15.227 1.00 85.69 132 LEU A C 1
ATOM 996 O O . LEU A 1 132 ? -10.196 5.631 14.030 1.00 85.69 132 LEU A O 1
ATOM 1000 N N . PHE A 1 133 ? -9.556 6.449 16.019 1.00 85.75 133 PHE A N 1
ATOM 1001 C CA . PHE A 1 133 ? -8.285 6.980 15.529 1.00 85.75 133 PHE A CA 1
ATOM 1002 C C . PHE A 1 133 ? -7.388 5.881 14.937 1.00 85.75 133 PHE A C 1
ATOM 1004 O O . PHE A 1 133 ? -6.847 6.057 13.845 1.00 85.75 133 PHE A O 1
ATOM 1011 N N . PHE A 1 134 ? -7.247 4.732 15.609 1.00 83.50 134 PHE A N 1
ATOM 1012 C CA . PHE A 1 134 ? -6.494 3.591 15.074 1.00 83.50 134 PHE A CA 1
ATOM 1013 C C . PHE A 1 134 ? -7.140 3.009 13.811 1.00 83.50 134 PHE A C 1
ATOM 1015 O O . PHE A 1 134 ? -6.430 2.638 12.875 1.00 83.50 134 PHE A O 1
ATOM 1022 N N . ASN A 1 135 ? -8.470 2.935 13.775 1.00 84.44 135 ASN A N 1
ATOM 1023 C CA . ASN A 1 135 ? -9.229 2.349 12.680 1.00 84.44 135 ASN A CA 1
ATOM 1024 C C . ASN A 1 135 ? -9.155 3.192 11.402 1.00 84.44 135 ASN A C 1
ATOM 1026 O O . ASN A 1 135 ? -8.973 2.647 10.319 1.00 84.44 135 ASN A O 1
ATOM 1030 N N . GLU A 1 136 ? -9.274 4.509 11.520 1.00 84.56 136 GLU A N 1
ATOM 1031 C CA . GLU A 1 136 ? -9.433 5.403 10.374 1.00 84.56 136 GLU A CA 1
ATOM 1032 C C . GLU A 1 136 ? -8.148 6.197 10.133 1.00 84.56 136 GLU A C 1
ATOM 1034 O O . GLU A 1 136 ? -7.409 5.927 9.184 1.00 84.56 136 GLU A O 1
ATOM 1039 N N . THR A 1 137 ? -7.826 7.127 11.030 1.00 84.38 137 THR A N 1
ATOM 1040 C CA . THR A 1 137 ? -6.760 8.111 10.823 1.00 84.38 137 THR A CA 1
ATOM 1041 C C . THR A 1 137 ? -5.360 7.502 10.818 1.00 84.38 137 THR A C 1
ATOM 1043 O O . THR A 1 137 ? -4.607 7.670 9.860 1.00 84.38 137 THR A O 1
ATOM 1046 N N . LEU A 1 138 ? -4.968 6.775 11.864 1.00 85.44 138 LEU A N 1
ATOM 1047 C CA . LEU A 1 138 ? -3.620 6.211 11.940 1.00 85.44 138 LEU A CA 1
ATOM 1048 C C . LEU A 1 138 ? -3.393 5.193 10.822 1.00 85.44 138 LEU A C 1
ATOM 1050 O O . LEU A 1 138 ? -2.355 5.215 10.165 1.00 85.44 138 LEU A O 1
ATOM 1054 N N . THR A 1 139 ? -4.380 4.331 10.582 1.00 86.50 139 THR A N 1
ATOM 1055 C CA . THR A 1 139 ? -4.336 3.339 9.506 1.00 86.50 139 THR A CA 1
ATOM 1056 C C . THR A 1 139 ? -4.075 3.998 8.164 1.00 86.50 139 THR A C 1
ATOM 1058 O O . THR A 1 139 ? -3.132 3.617 7.473 1.00 86.50 139 THR A O 1
ATOM 1061 N N . LEU A 1 140 ? -4.900 4.971 7.775 1.00 85.44 140 LEU A N 1
ATOM 1062 C CA . LEU A 1 140 ? -4.795 5.597 6.462 1.00 85.44 140 LEU A CA 1
ATOM 1063 C C . LEU A 1 140 ? -3.468 6.358 6.311 1.00 85.44 140 LEU A C 1
ATOM 1065 O O . LEU A 1 140 ? -2.877 6.323 5.233 1.00 85.44 140 LEU A O 1
ATOM 1069 N N . LEU A 1 141 ? -2.942 6.953 7.389 1.00 85.81 141 LEU A N 1
ATOM 1070 C CA . LEU A 1 141 ? -1.614 7.570 7.390 1.00 85.81 141 LEU A CA 1
ATOM 1071 C C . LEU A 1 141 ? -0.496 6.542 7.199 1.00 85.81 141 LEU A C 1
ATOM 1073 O O . LEU A 1 141 ? 0.381 6.751 6.366 1.00 85.81 141 LEU A O 1
ATOM 1077 N N . LEU A 1 142 ? -0.514 5.432 7.940 1.00 88.50 142 LEU A N 1
ATOM 1078 C CA . LEU A 1 142 ? 0.519 4.397 7.853 1.00 88.50 142 LEU A CA 1
ATOM 1079 C C . LEU A 1 142 ? 0.472 3.664 6.503 1.00 88.50 142 LEU A C 1
ATOM 1081 O O . LEU A 1 142 ? 1.501 3.500 5.847 1.00 88.50 142 LEU A O 1
ATOM 1085 N N . VAL A 1 143 ? -0.720 3.273 6.047 1.00 86.56 143 VAL A N 1
ATOM 1086 C CA . VAL A 1 143 ? -0.925 2.651 4.730 1.00 86.56 143 VAL A CA 1
ATOM 1087 C C . VAL A 1 143 ? -0.541 3.621 3.616 1.00 86.56 143 VAL A C 1
ATOM 1089 O O . VAL A 1 143 ? 0.196 3.238 2.710 1.00 86.56 143 VAL A O 1
ATOM 1092 N N . GLY A 1 144 ? -0.973 4.881 3.702 1.00 84.25 144 GLY A N 1
ATOM 1093 C CA . GLY A 1 144 ? -0.643 5.922 2.731 1.00 84.25 144 GLY A CA 1
ATOM 1094 C C . GLY A 1 144 ? 0.855 6.218 2.667 1.00 84.25 144 GLY A C 1
ATOM 1095 O O . GLY A 1 144 ? 1.426 6.237 1.579 1.00 84.25 144 GLY A O 1
ATOM 1096 N N . ALA A 1 145 ? 1.517 6.378 3.815 1.00 86.50 145 ALA A N 1
ATOM 1097 C CA . ALA A 1 145 ? 2.960 6.604 3.894 1.00 86.50 145 ALA A CA 1
ATOM 1098 C C . ALA A 1 145 ? 3.754 5.411 3.348 1.00 86.50 145 ALA A C 1
ATOM 1100 O O . ALA A 1 145 ? 4.706 5.596 2.588 1.00 86.50 145 ALA A O 1
ATOM 1101 N N . GLY A 1 146 ? 3.344 4.187 3.686 1.00 86.06 146 GLY A N 1
ATOM 1102 C CA . GLY A 1 146 ? 3.977 2.978 3.176 1.00 86.06 146 GLY A CA 1
ATOM 1103 C C . GLY A 1 146 ? 3.781 2.791 1.669 1.00 86.06 146 GLY A C 1
ATOM 1104 O O . GLY A 1 146 ? 4.729 2.470 0.952 1.00 86.06 146 GLY A O 1
ATOM 1105 N N . PHE A 1 147 ? 2.582 3.071 1.155 1.00 86.38 147 PHE A N 1
ATOM 1106 C CA . PHE A 1 147 ? 2.306 3.049 -0.281 1.00 86.38 147 PHE A CA 1
ATOM 1107 C C . PHE A 1 147 ? 3.109 4.117 -1.031 1.00 86.38 147 PHE A C 1
ATOM 1109 O O . PHE A 1 147 ? 3.736 3.812 -2.047 1.00 86.38 147 PHE A O 1
ATOM 1116 N N . PHE A 1 148 ? 3.151 5.345 -0.510 1.00 87.19 148 PHE A N 1
ATOM 1117 C CA . PHE A 1 148 ? 3.946 6.439 -1.063 1.00 87.19 148 PHE A CA 1
ATOM 1118 C C . PHE A 1 148 ? 5.435 6.082 -1.107 1.00 87.19 148 PHE A C 1
ATOM 1120 O O . PHE A 1 148 ? 6.050 6.167 -2.168 1.00 87.19 148 PHE A O 1
ATOM 1127 N N . GLY A 1 149 ? 6.003 5.626 0.014 1.00 86.19 149 GLY A N 1
ATOM 1128 C CA . GLY A 1 149 ? 7.419 5.278 0.110 1.00 86.19 149 GLY A CA 1
ATOM 1129 C C . GLY A 1 149 ? 7.806 4.133 -0.826 1.00 86.19 149 GLY A C 1
ATOM 1130 O O . GLY A 1 149 ? 8.779 4.247 -1.570 1.00 86.19 149 GLY A O 1
ATOM 1131 N N . ALA A 1 150 ? 7.006 3.064 -0.877 1.00 85.50 150 ALA A N 1
ATOM 1132 C CA . ALA A 1 150 ? 7.248 1.949 -1.791 1.00 85.50 150 ALA A CA 1
ATOM 1133 C C . ALA A 1 150 ? 7.166 2.390 -3.264 1.00 85.50 150 ALA A C 1
ATOM 1135 O O . ALA A 1 150 ? 8.031 2.040 -4.067 1.00 85.50 150 ALA A O 1
ATOM 1136 N N . THR A 1 151 ? 6.169 3.210 -3.607 1.00 84.81 151 THR A N 1
ATOM 1137 C CA . THR A 1 151 ? 5.968 3.734 -4.966 1.00 84.81 151 THR A CA 1
ATOM 1138 C C . THR A 1 151 ? 7.097 4.675 -5.389 1.00 84.81 151 THR A C 1
ATOM 1140 O O . THR A 1 151 ? 7.578 4.584 -6.518 1.00 84.81 151 THR A O 1
ATOM 1143 N N . ALA A 1 152 ? 7.579 5.531 -4.485 1.00 85.69 152 ALA A N 1
ATOM 1144 C CA . ALA A 1 152 ? 8.716 6.410 -4.739 1.00 85.69 152 ALA A CA 1
ATOM 1145 C C . ALA A 1 152 ? 9.995 5.612 -5.042 1.00 85.69 152 ALA A C 1
ATOM 1147 O O . ALA A 1 152 ? 10.713 5.938 -5.986 1.00 85.69 152 ALA A O 1
ATOM 1148 N N . VAL A 1 153 ? 10.260 4.528 -4.301 1.00 84.94 153 VAL A N 1
ATOM 1149 C CA . VAL A 1 153 ? 11.415 3.661 -4.585 1.00 84.94 153 VAL A CA 1
ATOM 1150 C C . VAL A 1 153 ? 11.274 2.971 -5.941 1.00 84.94 153 VAL A C 1
ATOM 1152 O O . VAL A 1 153 ? 12.240 2.936 -6.703 1.00 84.94 153 VAL A O 1
ATOM 1155 N N . ILE A 1 154 ? 10.082 2.458 -6.269 1.00 82.69 154 ILE A N 1
ATOM 1156 C CA . ILE A 1 154 ? 9.818 1.837 -7.575 1.00 82.69 154 ILE A CA 1
ATOM 1157 C C . ILE A 1 154 ? 10.068 2.840 -8.709 1.00 82.69 154 ILE A C 1
ATOM 1159 O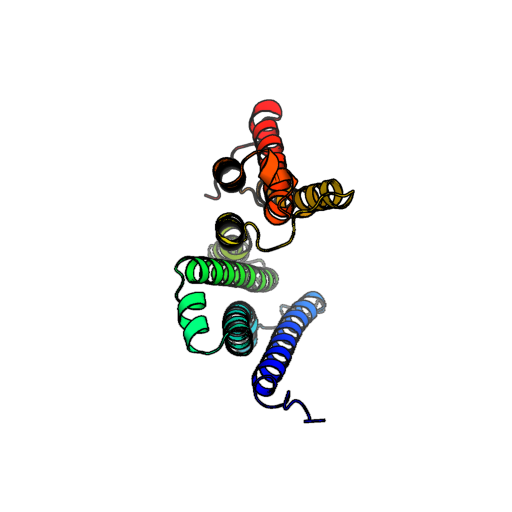 O . ILE A 1 154 ? 10.724 2.488 -9.684 1.00 82.69 154 ILE A O 1
ATOM 1163 N N . LEU A 1 155 ? 9.619 4.090 -8.571 1.00 82.38 155 LEU A N 1
ATOM 1164 C CA . LEU A 1 155 ? 9.860 5.137 -9.569 1.00 82.38 155 LEU A CA 1
ATOM 1165 C C . LEU A 1 155 ? 11.345 5.456 -9.763 1.00 82.38 155 LEU A C 1
ATOM 1167 O O . LEU A 1 155 ? 11.775 5.667 -10.892 1.00 82.38 155 LEU A O 1
ATOM 1171 N N . VAL A 1 156 ? 12.129 5.512 -8.684 1.00 80.88 156 VAL A N 1
ATOM 1172 C CA . VAL A 1 156 ? 13.550 5.893 -8.755 1.00 80.88 156 VAL A CA 1
ATOM 1173 C C . VAL A 1 156 ? 14.423 4.739 -9.250 1.00 80.88 156 VAL A C 1
ATOM 1175 O O . VAL A 1 156 ? 15.303 4.953 -10.081 1.00 80.88 156 VAL A O 1
ATOM 1178 N N . VAL A 1 157 ? 14.186 3.522 -8.754 1.00 79.19 157 VAL A N 1
ATOM 1179 C CA . VAL A 1 157 ? 15.066 2.361 -8.976 1.00 79.19 157 VAL A CA 1
ATOM 1180 C C . VAL A 1 157 ? 14.540 1.415 -10.055 1.00 79.19 157 VAL A C 1
ATOM 1182 O O . VAL A 1 157 ? 15.332 0.777 -10.738 1.00 79.19 157 VAL A O 1
ATOM 1185 N N . GLY A 1 158 ? 13.223 1.322 -10.246 1.00 70.62 158 GLY A N 1
ATOM 1186 C CA . GLY A 1 158 ? 12.592 0.395 -11.196 1.00 70.62 158 GLY A CA 1
ATOM 1187 C C . GLY A 1 158 ? 12.725 0.794 -12.669 1.00 70.62 158 GLY A C 1
ATOM 1188 O O . GLY A 1 158 ? 12.220 0.101 -13.548 1.00 70.62 158 GLY A O 1
ATOM 1189 N N . ARG A 1 159 ? 13.398 1.905 -12.960 1.00 71.94 159 ARG A N 1
ATOM 1190 C CA . ARG A 1 159 ? 13.516 2.476 -14.306 1.00 71.94 159 ARG A CA 1
ATOM 1191 C C . ARG A 1 159 ? 14.297 1.545 -15.220 1.00 71.94 159 ARG A C 1
ATOM 1193 O O . ARG A 1 159 ? 15.393 1.117 -14.866 1.00 71.94 159 ARG A O 1
ATOM 1200 N N . GLY A 1 160 ? 13.743 1.231 -16.389 1.00 69.25 160 GLY A N 1
ATOM 1201 C CA . GLY A 1 160 ? 14.381 0.301 -17.319 1.00 69.25 160 GLY A CA 1
ATOM 1202 C C . GLY A 1 160 ? 14.480 -1.136 -16.794 1.00 69.25 160 GLY A C 1
ATOM 1203 O O . GLY A 1 160 ? 15.190 -1.948 -17.384 1.00 69.25 160 GLY A O 1
ATOM 1204 N N . ALA A 1 161 ? 13.771 -1.479 -15.708 1.00 69.38 161 ALA A N 1
ATOM 1205 C CA . ALA A 1 161 ? 13.715 -2.851 -15.203 1.00 69.38 161 ALA A CA 1
ATOM 1206 C C . ALA A 1 161 ? 12.958 -3.797 -16.151 1.00 69.38 161 ALA A C 1
ATOM 1208 O O . ALA A 1 161 ? 13.093 -5.015 -16.044 1.00 69.38 161 ALA A O 1
ATOM 1209 N N . ALA A 1 162 ? 12.170 -3.248 -17.078 1.00 70.81 162 ALA A N 1
ATOM 1210 C CA . ALA A 1 162 ? 11.452 -3.999 -18.095 1.00 70.81 162 ALA A CA 1
ATOM 1211 C C . ALA A 1 162 ? 11.644 -3.369 -19.489 1.00 70.81 162 ALA A C 1
ATOM 1213 O O . ALA A 1 162 ? 11.940 -2.174 -19.586 1.00 70.81 162 ALA A O 1
ATOM 1214 N N . PRO A 1 163 ? 11.497 -4.163 -20.569 1.00 75.44 163 PRO A N 1
ATOM 1215 C CA . PRO A 1 163 ? 11.627 -3.668 -21.934 1.00 75.44 163 PRO A CA 1
ATOM 1216 C C . PRO A 1 163 ? 10.644 -2.522 -22.221 1.00 75.44 163 PRO A C 1
ATOM 1218 O O . PRO A 1 163 ? 9.526 -2.543 -21.695 1.00 75.44 163 PRO A O 1
ATOM 1221 N N . PRO A 1 164 ? 11.018 -1.550 -23.071 1.00 80.88 164 PRO A N 1
ATOM 1222 C CA . PRO A 1 164 ? 10.125 -0.453 -23.392 1.00 80.88 164 PRO A CA 1
ATOM 1223 C C . PRO A 1 164 ? 8.904 -0.942 -24.177 1.00 80.88 164 PRO A C 1
ATOM 1225 O O . PRO A 1 164 ? 8.988 -1.836 -25.023 1.00 80.88 164 PRO A O 1
ATOM 1228 N N . VAL A 1 165 ? 7.762 -0.325 -23.895 1.00 82.62 165 VAL A N 1
ATOM 1229 C CA . VAL A 1 165 ? 6.464 -0.680 -24.466 1.00 82.62 165 VAL A CA 1
ATOM 1230 C C . VAL A 1 165 ? 6.180 0.229 -25.658 1.00 82.62 165 VAL A C 1
ATOM 1232 O O . VAL A 1 165 ? 6.116 1.451 -25.519 1.00 82.62 165 VAL A O 1
ATOM 1235 N N . PHE A 1 166 ? 5.969 -0.356 -26.839 1.00 79.31 166 PHE A N 1
ATOM 1236 C CA . PHE A 1 166 ? 5.770 0.394 -28.090 1.00 79.31 166 PHE A CA 1
ATOM 1237 C C . PHE A 1 166 ? 4.363 0.240 -28.699 1.00 79.31 166 PHE A C 1
ATOM 1239 O O . PHE A 1 166 ? 4.043 0.923 -29.669 1.00 79.31 166 PHE A O 1
ATOM 1246 N N . GLY A 1 167 ? 3.511 -0.615 -28.122 1.00 82.56 167 GLY A N 1
ATOM 1247 C CA . GLY A 1 167 ? 2.215 -1.013 -28.687 1.00 82.56 167 GLY A CA 1
ATOM 1248 C C . GLY A 1 167 ? 0.966 -0.484 -27.954 1.00 82.56 167 GLY A C 1
ATOM 1249 O O . GLY A 1 167 ? 1.059 0.430 -27.130 1.00 82.56 167 GLY A O 1
ATOM 1250 N N . PRO A 1 168 ? -0.220 -1.076 -28.216 1.00 81.88 168 PRO A N 1
ATOM 1251 C CA . PRO A 1 168 ? -1.496 -0.701 -27.581 1.00 81.88 168 PRO A CA 1
ATOM 1252 C C . PRO A 1 168 ? -1.542 -0.987 -26.070 1.00 81.88 168 PRO A C 1
ATOM 1254 O O . PRO A 1 168 ? -2.447 -0.548 -25.369 1.00 81.88 168 PRO A O 1
ATOM 1257 N N . GLU A 1 169 ? -0.538 -1.679 -25.548 1.00 82.00 169 GLU A N 1
ATOM 1258 C CA . GLU A 1 169 ? -0.302 -1.869 -24.118 1.00 82.00 169 GLU A CA 1
ATOM 1259 C C . GLU A 1 169 ? -0.035 -0.539 -23.394 1.00 82.00 169 GLU A C 1
ATOM 1261 O O . GLU A 1 169 ? -0.366 -0.412 -22.220 1.00 82.00 169 GLU A O 1
ATOM 1266 N N . ARG A 1 170 ? 0.494 0.484 -24.083 1.00 82.19 170 ARG A N 1
ATOM 1267 C CA . ARG A 1 170 ? 0.798 1.798 -23.485 1.00 82.19 170 ARG A CA 1
ATOM 1268 C C . ARG A 1 170 ? -0.443 2.493 -22.911 1.00 82.19 170 ARG A C 1
ATOM 1270 O O . ARG A 1 170 ? -0.432 2.813 -21.722 1.00 82.19 170 ARG A O 1
ATOM 1277 N N . PRO A 1 171 ? -1.523 2.722 -23.690 1.00 83.25 171 PRO A N 1
ATOM 1278 C CA . PRO A 1 171 ? -2.745 3.291 -23.134 1.00 83.25 171 PRO A CA 1
ATOM 1279 C C . PRO A 1 171 ? -3.399 2.362 -22.107 1.00 83.25 171 PRO A C 1
ATOM 1281 O O . PRO A 1 171 ? -3.982 2.861 -21.152 1.00 83.25 171 PRO A O 1
ATOM 1284 N N . LEU A 1 172 ? -3.273 1.036 -22.241 1.00 85.50 172 LEU A N 1
ATOM 1285 C CA . LEU A 1 172 ? -3.826 0.095 -21.264 1.00 85.50 172 LEU A CA 1
ATOM 1286 C C . LEU A 1 172 ? -3.129 0.208 -19.898 1.00 85.50 172 LEU A C 1
ATOM 1288 O O . LEU A 1 172 ? -3.800 0.248 -18.871 1.00 85.50 172 LEU A O 1
ATOM 1292 N N . LEU A 1 173 ? -1.798 0.315 -19.883 1.00 84.25 173 LEU A N 1
ATOM 1293 C CA . LEU A 1 173 ? -1.006 0.531 -18.670 1.00 84.25 173 LEU A CA 1
ATOM 1294 C C . LEU A 1 173 ? -1.298 1.896 -18.046 1.00 84.25 173 LEU A C 1
ATOM 1296 O O . LEU A 1 173 ? -1.489 1.978 -16.836 1.00 84.25 173 LEU A O 1
ATOM 1300 N N . ALA A 1 174 ? -1.414 2.948 -18.861 1.00 84.44 174 ALA A N 1
ATOM 1301 C CA . ALA A 1 174 ? -1.781 4.277 -18.378 1.00 84.44 174 ALA A CA 1
ATOM 1302 C C . ALA A 1 174 ? -3.201 4.309 -17.782 1.00 84.44 174 ALA A C 1
ATOM 1304 O O . ALA A 1 174 ? -3.420 4.902 -16.728 1.00 84.44 174 ALA A O 1
ATOM 1305 N N . LEU A 1 175 ? -4.168 3.631 -18.404 1.00 86.12 175 LEU A N 1
ATOM 1306 C CA . LEU A 1 175 ? -5.515 3.472 -17.847 1.00 86.12 175 LEU A CA 1
ATOM 1307 C C . LEU A 1 175 ? -5.494 2.636 -16.564 1.00 86.12 175 LEU A C 1
ATOM 1309 O O . LEU A 1 175 ? -6.120 3.014 -15.577 1.00 86.12 175 LEU A O 1
ATOM 1313 N N . GLY A 1 176 ? -4.726 1.545 -16.545 1.00 83.94 176 GLY A N 1
ATOM 1314 C CA . GLY A 1 176 ? -4.502 0.738 -15.349 1.00 83.94 176 GLY A CA 1
ATOM 1315 C C . GLY A 1 176 ? -3.917 1.566 -14.205 1.00 83.94 176 GLY A C 1
ATOM 1316 O O . GLY A 1 176 ? -4.380 1.452 -13.072 1.00 83.94 176 GLY A O 1
ATOM 1317 N N . SER A 1 177 ? -2.979 2.468 -14.501 1.00 86.75 177 SER A N 1
ATOM 1318 C CA . SER A 1 177 ? -2.417 3.426 -13.544 1.00 86.75 177 SER A CA 1
ATOM 1319 C C . SER A 1 177 ? -3.492 4.334 -12.945 1.00 86.75 177 SER A C 1
ATOM 1321 O O . SER A 1 177 ? -3.575 4.486 -11.727 1.00 86.75 177 SER A O 1
ATOM 1323 N N . ILE A 1 178 ? -4.365 4.899 -13.783 1.00 86.88 178 ILE A N 1
ATOM 1324 C CA . ILE A 1 178 ? -5.454 5.776 -13.334 1.00 86.88 178 ILE A CA 1
ATOM 1325 C C . ILE A 1 178 ? -6.436 5.016 -12.438 1.00 86.88 178 ILE A C 1
ATOM 1327 O O . ILE A 1 178 ? -6.811 5.516 -11.380 1.00 86.88 178 ILE A O 1
ATOM 1331 N N . VAL A 1 179 ? -6.823 3.799 -12.823 1.00 85.56 179 VAL A N 1
ATOM 1332 C CA . VAL A 1 179 ? -7.796 2.994 -12.066 1.00 85.56 179 VAL A CA 1
ATOM 1333 C C . VAL A 1 179 ? -7.215 2.457 -10.756 1.00 85.56 179 VAL A C 1
ATOM 1335 O O . VAL A 1 179 ? -7.956 2.253 -9.803 1.00 85.56 179 VAL A O 1
ATOM 1338 N N . THR A 1 180 ? -5.903 2.239 -10.678 1.00 83.19 180 THR A N 1
ATOM 1339 C CA . THR A 1 180 ? -5.249 1.732 -9.463 1.00 83.19 180 THR A CA 1
ATOM 1340 C C . THR A 1 180 ? -4.738 2.873 -8.587 1.00 83.19 180 THR A C 1
ATOM 1342 O O . THR A 1 180 ? -5.339 3.170 -7.558 1.00 83.19 180 THR A O 1
ATOM 1345 N N . TYR A 1 181 ? -3.670 3.554 -9.005 1.00 80.81 181 TYR A N 1
ATOM 1346 C CA . TYR A 1 181 ? -3.047 4.650 -8.260 1.00 80.81 181 TYR A CA 1
ATOM 1347 C C . TYR A 1 181 ? -3.960 5.872 -8.181 1.00 80.81 181 TYR A C 1
ATOM 1349 O O . TYR A 1 181 ? -4.175 6.411 -7.096 1.00 80.81 181 TYR A O 1
ATOM 1357 N N . GLY A 1 182 ? -4.526 6.290 -9.317 1.00 81.44 182 GLY A N 1
ATOM 1358 C CA . GLY A 1 182 ? -5.346 7.500 -9.379 1.00 81.44 182 GLY A CA 1
ATOM 1359 C C . GLY A 1 182 ? -6.594 7.402 -8.501 1.00 81.44 182 GLY A C 1
ATOM 1360 O O . GLY A 1 182 ? -6.823 8.244 -7.632 1.00 81.44 182 GLY A O 1
ATOM 1361 N N . TYR A 1 183 ? -7.368 6.330 -8.675 1.00 85.38 183 TYR A N 1
ATOM 1362 C CA . TYR A 1 183 ? -8.568 6.082 -7.881 1.00 85.38 183 TYR A CA 1
ATOM 1363 C C . TYR A 1 183 ? -8.256 5.890 -6.394 1.00 85.38 183 TYR A C 1
ATOM 1365 O O . TYR A 1 183 ? -8.943 6.477 -5.562 1.00 85.38 183 TYR A O 1
ATOM 1373 N N . ALA A 1 184 ? -7.214 5.126 -6.042 1.00 82.38 184 ALA A N 1
ATOM 1374 C CA . ALA A 1 184 ? -6.851 4.906 -4.642 1.00 82.38 184 ALA A CA 1
ATOM 1375 C C . ALA A 1 184 ? -6.531 6.223 -3.919 1.00 82.38 184 ALA A C 1
ATOM 1377 O O . ALA A 1 184 ? -7.005 6.450 -2.807 1.00 82.38 184 ALA A O 1
ATOM 1378 N N . ILE A 1 185 ? -5.785 7.123 -4.562 1.00 83.88 185 ILE A N 1
ATOM 1379 C CA . ILE A 1 185 ? -5.433 8.428 -3.990 1.00 83.88 185 ILE A CA 1
ATOM 1380 C C . ILE A 1 185 ? -6.671 9.314 -3.836 1.00 83.88 185 ILE A C 1
ATOM 1382 O O . ILE A 1 185 ? -6.863 9.922 -2.783 1.00 83.88 185 ILE A O 1
ATOM 1386 N N . VAL A 1 186 ? -7.535 9.370 -4.853 1.00 84.00 186 VAL A N 1
ATOM 1387 C CA . VAL A 1 186 ? -8.783 10.147 -4.781 1.00 84.00 186 VAL A CA 1
ATOM 1388 C C . VAL A 1 186 ? -9.711 9.590 -3.700 1.00 84.00 186 VAL A C 1
ATOM 1390 O O . VAL A 1 186 ? -10.331 10.358 -2.964 1.00 84.00 186 VAL A O 1
ATOM 1393 N N . TYR A 1 187 ? -9.776 8.269 -3.549 1.00 82.25 187 TYR A N 1
ATOM 1394 C CA . TYR A 1 187 ? -10.547 7.612 -2.499 1.00 82.25 187 TYR A CA 1
ATOM 1395 C C . TYR A 1 187 ? -10.032 7.985 -1.103 1.00 82.25 187 TYR A C 1
ATOM 1397 O O . TYR A 1 187 ? -10.812 8.414 -0.257 1.00 82.25 187 TYR A O 1
ATOM 1405 N N . VAL A 1 188 ? -8.718 7.907 -0.868 1.00 81.62 188 VAL A N 1
ATOM 1406 C CA . VAL A 1 188 ? -8.104 8.307 0.413 1.00 81.62 188 VAL A CA 1
ATOM 1407 C C . VAL A 1 188 ? -8.351 9.791 0.712 1.00 81.62 188 VAL A C 1
ATOM 1409 O O . VAL A 1 188 ? -8.652 10.154 1.848 1.00 81.62 188 VAL A O 1
ATOM 1412 N N . ALA A 1 189 ? -8.287 10.649 -0.306 1.00 79.69 189 ALA A N 1
ATOM 1413 C CA . ALA A 1 189 ? -8.540 12.077 -0.154 1.00 79.69 189 ALA A CA 1
ATOM 1414 C C . ALA A 1 189 ? -9.995 12.395 0.223 1.00 79.69 189 ALA A C 1
ATOM 1416 O O . ALA A 1 189 ? -10.238 13.283 1.038 1.00 79.69 189 ALA A O 1
ATOM 1417 N N . THR A 1 190 ? -10.953 11.691 -0.385 1.00 79.00 190 THR A N 1
ATOM 1418 C CA . THR A 1 190 ? -12.389 11.991 -0.267 1.00 79.00 190 THR A CA 1
ATOM 1419 C C . THR A 1 190 ? -13.054 11.207 0.859 1.00 79.00 190 THR A C 1
ATOM 1421 O O . THR A 1 190 ? -13.599 11.808 1.778 1.00 79.00 190 THR A O 1
ATOM 1424 N N . GLN A 1 191 ? -12.979 9.878 0.820 1.00 77.81 191 GLN A N 1
ATOM 1425 C CA . GLN A 1 191 ? -13.591 8.991 1.813 1.00 77.81 191 GLN A CA 1
ATOM 1426 C C . GLN A 1 191 ? -12.760 8.922 3.094 1.00 77.81 191 GLN A C 1
ATOM 1428 O O . GLN A 1 191 ? -13.307 8.863 4.188 1.00 77.81 191 GLN A O 1
ATOM 1433 N N . GLY A 1 192 ? -11.432 8.977 2.969 1.00 67.50 192 GLY A N 1
ATOM 1434 C CA . GLY A 1 192 ? -10.526 8.974 4.118 1.00 67.50 192 GLY A CA 1
ATOM 1435 C C . GLY A 1 192 ? -10.363 10.332 4.805 1.00 67.50 192 GLY A C 1
ATOM 1436 O O . GLY A 1 192 ? -9.639 10.419 5.790 1.00 67.50 192 GLY A O 1
ATOM 1437 N N . SER A 1 193 ? -10.980 11.403 4.289 1.00 77.81 193 SER A N 1
ATOM 1438 C CA . SER A 1 193 ? -10.790 12.784 4.770 1.00 77.81 193 SER A CA 1
ATOM 1439 C C . SER A 1 193 ? -9.323 13.248 4.829 1.00 77.81 193 SER A C 1
ATOM 1441 O O . SER A 1 193 ? -8.995 14.208 5.523 1.00 77.81 193 SER A O 1
ATOM 1443 N N . MET A 1 194 ? -8.427 12.610 4.065 1.00 78.12 194 MET A N 1
ATOM 1444 C CA . MET A 1 194 ? -6.993 12.925 4.017 1.00 78.12 194 MET A CA 1
ATOM 1445 C C . MET A 1 194 ? -6.630 13.734 2.781 1.00 78.12 194 MET A C 1
ATOM 1447 O O . MET A 1 194 ? -5.700 13.399 2.044 1.00 78.12 194 MET A O 1
ATOM 1451 N N . PHE A 1 195 ? -7.376 14.807 2.539 1.00 81.12 195 PHE A N 1
ATOM 1452 C CA . PHE A 1 195 ? -7.239 15.586 1.316 1.00 81.12 195 PHE A CA 1
ATOM 1453 C C . PHE A 1 195 ? -5.819 16.137 1.129 1.00 81.12 195 PHE A C 1
ATOM 1455 O O . PHE A 1 195 ? -5.193 15.910 0.094 1.00 81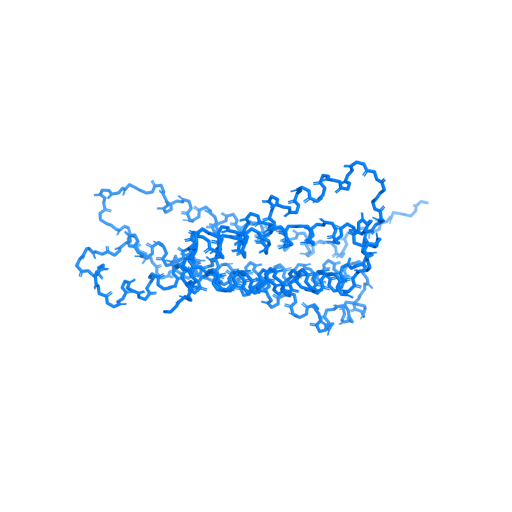.12 195 PHE A O 1
ATOM 1462 N N . ILE A 1 196 ? -5.277 16.816 2.145 1.00 80.12 196 ILE A N 1
ATOM 1463 C CA . ILE A 1 196 ? -3.967 17.473 2.040 1.00 80.12 196 ILE A CA 1
ATOM 1464 C C . ILE A 1 196 ? -2.824 16.453 1.890 1.00 80.12 196 ILE A C 1
ATOM 1466 O O . ILE A 1 196 ? -2.044 16.594 0.943 1.00 80.12 196 ILE A O 1
ATOM 1470 N N . PRO A 1 197 ? -2.726 15.395 2.727 1.00 82.50 197 PRO A N 1
ATOM 1471 C CA . PRO A 1 197 ? -1.725 14.348 2.531 1.00 82.50 197 PRO A CA 1
ATOM 1472 C C . PRO A 1 197 ? -1.796 13.688 1.149 1.00 82.50 197 PRO A C 1
ATOM 1474 O O . PRO A 1 197 ? -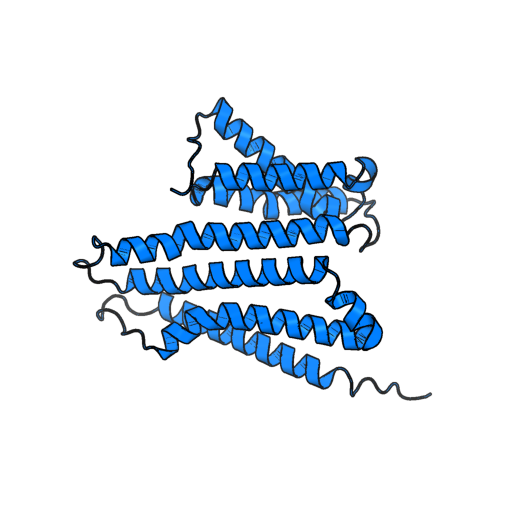0.757 13.473 0.528 1.00 82.50 197 PRO A O 1
ATOM 1477 N N . ALA A 1 198 ? -3.000 13.408 0.641 1.00 83.06 198 ALA A N 1
ATOM 1478 C CA . ALA A 1 198 ? -3.183 12.764 -0.657 1.00 83.06 198 ALA A CA 1
ATOM 1479 C C . ALA A 1 198 ? -2.733 13.658 -1.824 1.00 83.06 198 ALA A C 1
ATOM 1481 O O . ALA A 1 198 ? -2.026 13.187 -2.715 1.00 83.06 198 ALA A O 1
ATOM 1482 N N . VAL A 1 199 ? -3.073 14.954 -1.798 1.00 84.81 199 VAL A N 1
ATOM 1483 C CA . VAL A 1 199 ? -2.613 15.925 -2.807 1.00 84.81 199 VAL A CA 1
ATOM 1484 C C . VAL A 1 199 ? -1.094 16.045 -2.792 1.00 84.81 199 VAL A C 1
ATOM 1486 O O . VAL A 1 199 ? -0.472 16.010 -3.856 1.00 84.81 199 VAL A O 1
ATOM 1489 N N . LEU A 1 200 ? -0.482 16.166 -1.611 1.00 86.12 200 LEU A N 1
ATOM 1490 C CA . LEU A 1 200 ? 0.973 16.270 -1.484 1.00 86.12 200 LEU A CA 1
ATOM 1491 C C . LEU A 1 200 ? 1.666 15.006 -1.996 1.00 86.12 200 LEU A C 1
ATOM 1493 O O . LEU A 1 200 ? 2.571 15.108 -2.819 1.00 86.12 200 LEU A O 1
ATOM 1497 N N . ALA A 1 201 ? 1.213 13.826 -1.571 1.00 84.88 201 ALA A N 1
ATOM 1498 C CA . ALA A 1 201 ? 1.775 12.550 -2.002 1.00 84.88 201 ALA A CA 1
ATOM 1499 C C . ALA A 1 201 ? 1.694 12.379 -3.527 1.00 84.88 201 ALA A C 1
ATOM 1501 O O . ALA A 1 201 ? 2.706 12.097 -4.169 1.00 84.88 201 ALA A O 1
ATOM 1502 N N . ALA A 1 202 ? 0.521 12.615 -4.119 1.00 85.38 202 ALA A N 1
ATOM 1503 C CA . ALA A 1 202 ? 0.314 12.505 -5.562 1.00 85.38 202 ALA A CA 1
ATOM 1504 C C . ALA A 1 202 ? 1.182 13.498 -6.344 1.00 85.38 202 ALA A C 1
ATOM 1506 O O . ALA A 1 202 ? 1.847 13.122 -7.309 1.00 85.38 202 ALA A O 1
ATOM 1507 N N . SER A 1 203 ? 1.238 14.751 -5.881 1.00 85.81 203 SER A N 1
ATOM 1508 C CA . SER A 1 203 ? 2.020 15.809 -6.528 1.00 85.81 203 SER A CA 1
ATOM 1509 C C . SER A 1 203 ? 3.513 15.521 -6.454 1.00 85.81 203 SER A C 1
ATOM 1511 O O . SER A 1 203 ? 4.210 15.654 -7.454 1.00 85.81 203 SER A O 1
ATOM 1513 N N . VAL A 1 204 ? 4.011 15.075 -5.298 1.00 89.44 204 VAL A N 1
ATOM 1514 C CA . VAL A 1 204 ? 5.420 14.709 -5.130 1.00 89.44 204 VAL A CA 1
ATOM 1515 C C . VAL A 1 204 ? 5.772 13.508 -6.005 1.00 89.44 204 VAL A C 1
ATOM 1517 O O . VAL A 1 204 ? 6.786 13.564 -6.691 1.00 89.44 204 VAL A O 1
ATOM 1520 N N . LEU A 1 205 ? 4.944 12.458 -6.061 1.00 86.50 205 LEU A N 1
ATOM 1521 C CA . LEU A 1 205 ? 5.197 11.305 -6.938 1.00 86.50 205 LEU A CA 1
ATOM 1522 C C . LEU A 1 205 ? 5.157 11.684 -8.423 1.00 86.50 205 LEU A C 1
ATOM 1524 O O . LEU A 1 205 ? 5.990 11.212 -9.194 1.00 86.50 205 LEU A O 1
ATOM 1528 N N . ALA A 1 206 ? 4.233 12.557 -8.823 1.00 84.25 206 ALA A N 1
ATOM 1529 C CA . ALA A 1 206 ? 4.149 13.062 -10.187 1.00 84.25 206 ALA A CA 1
ATOM 1530 C C . ALA A 1 206 ? 5.373 13.915 -10.563 1.00 84.25 206 ALA A C 1
ATOM 1532 O O . ALA A 1 206 ? 5.969 13.697 -11.617 1.00 84.25 206 ALA A O 1
ATOM 1533 N N . ILE A 1 207 ? 5.783 14.844 -9.691 1.00 86.12 207 ILE A N 1
ATOM 1534 C CA . ILE A 1 207 ? 6.969 15.690 -9.891 1.00 86.12 207 ILE A CA 1
ATOM 1535 C C . ILE A 1 207 ? 8.230 14.834 -9.921 1.00 86.12 207 ILE A C 1
ATOM 1537 O O . ILE A 1 207 ? 9.034 14.984 -10.833 1.00 86.12 207 ILE A O 1
ATOM 1541 N N . LEU A 1 208 ? 8.399 13.911 -8.970 1.00 85.06 208 LEU A N 1
ATOM 1542 C CA . LEU A 1 208 ? 9.527 12.983 -8.960 1.00 85.06 208 LEU A CA 1
ATOM 1543 C C . LEU A 1 208 ? 9.548 12.146 -10.240 1.00 85.06 208 LEU A C 1
ATOM 1545 O O . LEU A 1 208 ? 10.597 12.022 -10.860 1.00 85.06 208 LEU A O 1
ATOM 1549 N N . GLY A 1 209 ? 8.405 11.624 -10.686 1.00 79.38 209 GLY A N 1
ATOM 1550 C CA . GLY A 1 209 ? 8.304 10.863 -11.929 1.00 79.38 209 GLY A CA 1
ATOM 1551 C C . GLY A 1 209 ? 8.728 11.663 -13.164 1.00 79.38 209 GLY A C 1
ATOM 1552 O O . GLY A 1 209 ? 9.557 11.194 -13.935 1.00 79.38 209 GLY A O 1
ATOM 1553 N N . LEU A 1 210 ? 8.220 12.888 -13.322 1.00 82.38 210 LEU A N 1
ATOM 1554 C CA . LEU A 1 210 ? 8.539 13.763 -14.461 1.00 82.38 210 LEU A CA 1
ATOM 1555 C C . LEU A 1 210 ? 9.943 14.377 -14.396 1.00 82.38 210 LEU A C 1
ATOM 1557 O O . LEU A 1 210 ? 10.533 14.690 -15.424 1.00 82.38 210 LEU A O 1
ATOM 1561 N N . TRP A 1 211 ? 10.479 14.594 -13.196 1.00 83.12 211 TRP A N 1
ATOM 1562 C CA . TRP A 1 211 ? 11.835 15.112 -13.030 1.00 83.12 211 TRP A CA 1
ATOM 1563 C C . TRP A 1 211 ? 12.876 14.029 -13.290 1.00 83.12 211 TRP A C 1
ATOM 1565 O O . TRP A 1 211 ? 13.946 14.294 -13.835 1.00 83.12 211 TRP A O 1
ATOM 1575 N N . THR A 1 212 ? 12.555 12.797 -12.906 1.00 78.56 212 THR A N 1
ATOM 1576 C CA . THR A 1 212 ? 13.443 11.664 -13.109 1.00 78.56 212 THR A CA 1
ATOM 1577 C C . THR A 1 212 ? 13.375 11.192 -14.567 1.00 78.56 212 THR A C 1
ATOM 1579 O O . THR A 1 212 ? 14.438 11.011 -15.163 1.00 78.56 212 THR A O 1
ATOM 1582 N N . MET A 1 213 ? 12.185 11.027 -15.162 1.00 77.94 213 MET A N 1
ATOM 1583 C CA . MET A 1 213 ? 11.969 10.567 -16.546 1.00 77.94 213 MET A CA 1
ATOM 1584 C C . MET A 1 213 ? 11.636 11.704 -17.503 1.00 77.94 213 MET A C 1
ATOM 1586 O O . MET A 1 213 ? 10.687 12.449 -17.284 1.00 77.94 213 MET A O 1
ATOM 1590 N N . GLY A 1 214 ? 12.364 11.780 -18.621 1.00 75.69 214 GLY A N 1
ATOM 1591 C CA . GLY A 1 214 ? 11.990 12.683 -19.707 1.00 75.69 214 GLY A CA 1
ATOM 1592 C C . GLY A 1 214 ? 10.619 12.312 -20.303 1.00 75.69 214 GLY A C 1
ATOM 1593 O O . GLY A 1 214 ? 10.237 11.142 -20.260 1.00 75.69 214 GLY A O 1
ATOM 1594 N N . PRO A 1 215 ? 9.889 13.248 -20.944 1.00 72.56 215 PRO A N 1
ATOM 1595 C CA . PRO A 1 215 ? 8.531 12.999 -21.450 1.00 72.56 215 PRO A CA 1
ATOM 1596 C C . PRO A 1 215 ? 8.440 11.807 -22.411 1.00 72.56 215 PRO A C 1
ATOM 1598 O O . PRO A 1 215 ? 7.470 11.053 -22.404 1.00 72.56 215 PRO A O 1
ATOM 1601 N N . TYR A 1 216 ? 9.474 11.615 -23.231 1.00 76.19 216 TYR A N 1
ATOM 1602 C CA . TYR A 1 216 ? 9.571 10.480 -24.143 1.00 76.19 216 TYR A CA 1
ATOM 1603 C C . TYR A 1 216 ? 9.762 9.156 -23.384 1.00 76.19 216 TYR A C 1
ATOM 1605 O O . TYR A 1 216 ? 9.058 8.185 -23.658 1.00 76.19 216 TYR A O 1
ATOM 1613 N N . GLU A 1 217 ? 10.630 9.143 -22.371 1.00 77.56 217 GLU A N 1
ATOM 1614 C CA . GLU A 1 217 ? 10.916 7.973 -21.533 1.00 77.56 217 GLU A CA 1
ATOM 1615 C C . GLU A 1 217 ? 9.704 7.564 -20.694 1.00 77.56 217 GLU A C 1
ATOM 1617 O O . GLU A 1 217 ? 9.358 6.389 -20.673 1.00 77.56 217 GLU A O 1
ATOM 1622 N N . THR A 1 218 ? 8.992 8.519 -20.085 1.00 75.00 218 THR A N 1
ATOM 1623 C CA . THR A 1 218 ? 7.771 8.266 -19.296 1.00 75.00 218 THR A CA 1
ATOM 1624 C C . THR A 1 218 ? 6.719 7.491 -20.077 1.00 75.00 218 THR A C 1
ATOM 1626 O O . THR A 1 218 ? 5.957 6.711 -19.515 1.00 75.00 218 THR A O 1
ATOM 1629 N N . THR A 1 219 ? 6.653 7.726 -21.385 1.00 78.00 219 THR A N 1
ATOM 1630 C CA . THR A 1 219 ? 5.632 7.118 -22.232 1.00 78.00 219 THR A CA 1
ATOM 1631 C C . THR A 1 219 ? 6.037 5.747 -22.764 1.00 78.00 219 THR A C 1
ATOM 1633 O O . THR A 1 219 ? 5.190 5.081 -23.352 1.00 78.00 219 THR A O 1
ATOM 1636 N N . GLN A 1 220 ? 7.300 5.339 -22.636 1.00 81.25 220 GLN A N 1
ATOM 1637 C CA . GLN A 1 220 ? 7.815 4.058 -23.137 1.00 81.25 220 GLN A CA 1
ATOM 1638 C C . GLN A 1 220 ? 8.237 3.124 -22.006 1.00 81.25 220 GLN A C 1
ATOM 1640 O O . GLN A 1 220 ? 8.154 1.908 -22.159 1.00 81.25 220 GLN A O 1
ATOM 1645 N N . ASP A 1 221 ? 8.659 3.678 -20.873 1.00 81.94 221 ASP A N 1
ATOM 1646 C CA . ASP A 1 221 ? 9.010 2.917 -19.689 1.00 81.94 221 ASP A CA 1
ATOM 1647 C C . ASP A 1 221 ? 7.733 2.408 -18.990 1.00 81.94 221 ASP A C 1
ATOM 1649 O O . ASP A 1 221 ? 6.850 3.203 -18.645 1.00 81.94 221 ASP A O 1
ATOM 1653 N N . PRO A 1 222 ? 7.597 1.090 -18.769 1.00 80.00 222 PRO A N 1
ATOM 1654 C CA . PRO A 1 222 ? 6.401 0.514 -18.161 1.00 80.00 222 PRO A CA 1
ATOM 1655 C C . PRO A 1 222 ? 6.198 0.962 -16.709 1.00 80.00 222 PRO A C 1
ATOM 1657 O O . PRO A 1 222 ? 5.053 1.074 -16.278 1.00 80.00 222 PRO A O 1
ATOM 1660 N N . ILE A 1 223 ? 7.268 1.261 -15.961 1.00 82.00 223 ILE A N 1
ATOM 1661 C CA . ILE A 1 223 ? 7.153 1.799 -14.598 1.00 82.00 223 ILE A CA 1
ATOM 1662 C C . ILE A 1 223 ? 6.654 3.244 -14.635 1.00 82.00 223 ILE A C 1
ATOM 1664 O O . ILE A 1 223 ? 5.727 3.591 -13.898 1.00 82.00 223 ILE A O 1
ATOM 1668 N N . GLY A 1 224 ? 7.195 4.060 -15.542 1.00 81.38 224 GLY A N 1
ATOM 1669 C CA . GLY A 1 224 ? 6.678 5.397 -15.827 1.00 81.38 224 GLY A CA 1
ATOM 1670 C C . GLY A 1 224 ? 5.183 5.384 -16.157 1.00 81.38 224 GLY A C 1
ATOM 1671 O O . GLY A 1 224 ? 4.405 6.083 -15.507 1.00 81.38 224 GLY A O 1
ATOM 1672 N N . LEU A 1 225 ? 4.759 4.530 -17.093 1.00 83.31 225 LEU A N 1
ATOM 1673 C CA . LEU A 1 225 ? 3.355 4.378 -17.500 1.00 83.31 225 LEU A CA 1
ATOM 1674 C C . LEU A 1 225 ? 2.439 3.838 -16.394 1.00 83.31 225 LEU A C 1
ATOM 1676 O O . LEU A 1 225 ? 1.261 4.190 -16.361 1.00 83.31 225 LEU A O 1
ATOM 1680 N N . LEU A 1 226 ? 2.953 2.988 -15.504 1.00 83.50 226 LEU A N 1
ATOM 1681 C CA . LEU A 1 226 ? 2.176 2.392 -14.418 1.00 83.50 226 LEU A CA 1
ATOM 1682 C C . LEU A 1 226 ? 1.913 3.375 -13.274 1.00 83.50 226 LEU A C 1
ATOM 1684 O O . LEU A 1 226 ? 0.899 3.254 -12.589 1.00 83.50 226 LEU A O 1
ATOM 1688 N N . VAL A 1 227 ? 2.802 4.341 -13.044 1.00 83.38 227 VAL A N 1
ATOM 1689 C CA . VAL A 1 227 ? 2.756 5.176 -11.835 1.00 83.38 227 VAL A CA 1
ATOM 1690 C C . VAL A 1 227 ? 2.442 6.642 -12.142 1.00 83.38 227 VAL A C 1
ATOM 1692 O O . VAL A 1 227 ? 1.661 7.268 -11.427 1.00 83.38 227 VAL A O 1
ATOM 1695 N N . ILE A 1 228 ? 3.028 7.221 -13.190 1.00 85.00 228 ILE A N 1
ATOM 1696 C CA . ILE A 1 228 ? 2.951 8.668 -13.445 1.00 85.00 228 ILE A CA 1
ATOM 1697 C C . ILE A 1 228 ? 1.537 9.122 -13.865 1.00 85.00 228 ILE A C 1
ATOM 1699 O O . ILE A 1 228 ? 1.046 10.087 -13.273 1.00 85.00 228 ILE A O 1
ATOM 1703 N N . PRO A 1 229 ? 0.835 8.453 -14.806 1.00 86.31 229 PRO A N 1
ATOM 1704 C CA . PRO A 1 229 ? -0.487 8.892 -15.263 1.00 86.31 229 PRO A CA 1
ATOM 1705 C C . PRO A 1 229 ? -1.535 8.954 -14.149 1.00 86.31 229 PRO A C 1
ATOM 1707 O O . PRO A 1 229 ? -2.264 9.938 -14.049 1.00 86.31 229 PRO A O 1
ATOM 1710 N N . GLY A 1 230 ? -1.594 7.937 -13.285 1.00 84.94 230 GLY A N 1
ATOM 1711 C CA . GLY A 1 230 ? -2.547 7.885 -12.178 1.00 84.94 230 GLY A CA 1
ATOM 1712 C C . GLY A 1 230 ? -2.292 8.955 -11.121 1.00 84.94 230 GLY A C 1
ATOM 1713 O O . GLY A 1 230 ? -3.234 9.626 -10.702 1.00 84.94 230 GLY A O 1
ATOM 1714 N N . ASN A 1 231 ? -1.028 9.175 -10.743 1.00 87.12 231 ASN A N 1
ATOM 1715 C CA . ASN A 1 231 ? -0.664 10.227 -9.789 1.00 87.12 231 ASN A CA 1
ATOM 1716 C C . ASN A 1 231 ? -0.961 11.628 -10.340 1.00 87.12 231 ASN A C 1
ATOM 1718 O O . ASN A 1 231 ? -1.563 12.440 -9.643 1.00 87.12 231 ASN A O 1
ATOM 1722 N N . LEU A 1 232 ? -0.614 11.898 -11.606 1.00 86.50 232 LEU A N 1
ATOM 1723 C CA . LEU A 1 232 ? -0.933 13.170 -12.263 1.00 86.50 232 LEU A CA 1
ATOM 1724 C C . LEU A 1 232 ? -2.442 13.411 -12.341 1.00 86.50 232 LEU A C 1
ATOM 1726 O O . LEU A 1 232 ? -2.907 14.501 -12.006 1.00 86.50 232 LEU A O 1
ATOM 1730 N N . ALA A 1 233 ? -3.209 12.400 -12.756 1.00 87.88 233 ALA A N 1
ATOM 1731 C CA . ALA A 1 233 ? -4.661 12.496 -12.826 1.00 87.88 233 ALA A CA 1
ATOM 1732 C C . ALA A 1 233 ? -5.263 12.788 -11.446 1.00 87.88 233 ALA A C 1
ATOM 1734 O O . ALA A 1 233 ? -6.075 13.702 -11.322 1.00 87.88 233 ALA A O 1
ATOM 1735 N N . ALA A 1 234 ? -4.827 12.078 -10.400 1.00 85.44 234 ALA A N 1
ATOM 1736 C CA . ALA A 1 234 ? -5.285 12.322 -9.036 1.00 85.44 234 ALA A CA 1
ATOM 1737 C C . ALA A 1 234 ? -4.946 13.737 -8.554 1.00 85.44 234 ALA A C 1
ATOM 1739 O O . ALA A 1 234 ? -5.820 14.414 -8.017 1.00 85.44 234 ALA A O 1
ATOM 1740 N N . THR A 1 235 ? -3.724 14.222 -8.794 1.00 86.62 235 THR A N 1
ATOM 1741 C CA . THR A 1 235 ? -3.335 15.598 -8.460 1.00 86.62 235 THR A CA 1
ATOM 1742 C C . THR A 1 235 ? -4.249 16.616 -9.137 1.00 86.62 235 THR A C 1
ATOM 1744 O O . THR A 1 235 ? -4.782 17.496 -8.464 1.00 86.62 235 THR A O 1
ATOM 1747 N N . ILE A 1 236 ? -4.481 16.485 -10.447 1.00 87.94 236 ILE A N 1
ATOM 1748 C CA . ILE A 1 236 ? -5.341 17.407 -11.202 1.00 87.94 236 ILE A CA 1
ATOM 1749 C C . ILE A 1 236 ? -6.774 17.363 -10.667 1.00 87.94 236 ILE A C 1
ATOM 1751 O O . ILE A 1 236 ? -7.361 18.414 -10.411 1.00 87.94 236 ILE A O 1
ATOM 1755 N N . ILE A 1 237 ? -7.328 16.166 -10.466 1.00 86.62 237 ILE A N 1
ATOM 1756 C CA . ILE A 1 237 ? -8.694 15.977 -9.965 1.00 86.62 237 ILE A CA 1
ATOM 1757 C C . ILE A 1 237 ? -8.848 16.609 -8.582 1.00 86.62 237 ILE A C 1
ATOM 1759 O O . ILE A 1 237 ? -9.787 17.373 -8.365 1.00 86.62 237 ILE A O 1
ATOM 1763 N N . LEU A 1 238 ? -7.925 16.340 -7.658 1.00 84.88 238 LEU A N 1
ATOM 1764 C CA . LEU A 1 238 ? -8.016 16.833 -6.287 1.00 84.88 238 LEU A CA 1
ATOM 1765 C C . LEU A 1 238 ? -7.799 18.345 -6.199 1.00 84.88 238 LEU A C 1
ATOM 1767 O O . LEU A 1 238 ? -8.566 19.016 -5.514 1.00 84.88 238 LEU A O 1
ATOM 1771 N N . ILE A 1 239 ? -6.830 18.906 -6.929 1.00 85.00 239 ILE A N 1
ATOM 1772 C CA . ILE A 1 239 ? -6.630 20.363 -6.991 1.00 85.00 23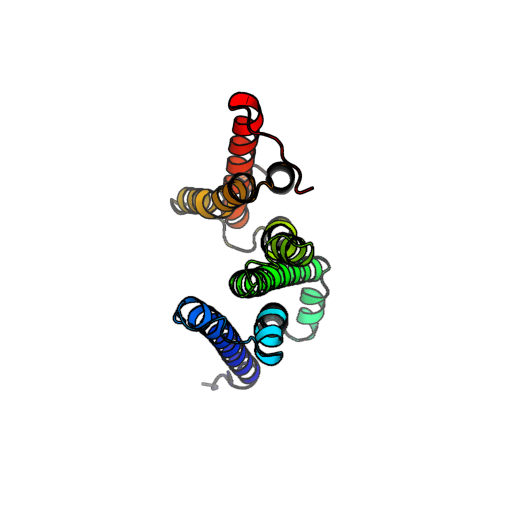9 ILE A CA 1
ATOM 1773 C C . ILE A 1 239 ? -7.865 21.044 -7.589 1.00 85.00 239 ILE A C 1
ATOM 1775 O O . ILE A 1 239 ? -8.344 22.035 -7.040 1.00 85.00 239 ILE A O 1
ATOM 1779 N N . THR A 1 240 ? -8.421 20.495 -8.673 1.00 84.50 240 THR A N 1
ATOM 1780 C CA . THR A 1 240 ? -9.639 21.034 -9.298 1.00 84.50 240 THR A CA 1
ATOM 1781 C C . THR A 1 240 ? -10.823 20.959 -8.335 1.00 84.50 240 THR A C 1
ATOM 1783 O O . THR A 1 240 ? -11.558 21.931 -8.190 1.00 84.50 240 THR A O 1
ATOM 1786 N N . TRP A 1 241 ? -10.989 19.846 -7.620 1.00 81.12 241 TRP A N 1
ATOM 1787 C CA . TRP A 1 241 ? -12.045 19.682 -6.620 1.00 81.12 241 TRP A CA 1
ATOM 1788 C C . TRP A 1 241 ? -11.905 20.670 -5.451 1.00 81.12 241 TRP A C 1
ATOM 1790 O O . TRP A 1 241 ? -12.889 21.293 -5.050 1.00 81.12 241 TRP A O 1
ATOM 1800 N N . GLY A 1 242 ? -10.683 20.878 -4.953 1.00 75.25 242 GLY A N 1
ATOM 1801 C CA . GLY A 1 242 ? -10.402 21.845 -3.890 1.00 75.25 242 GLY A CA 1
ATOM 1802 C C . GLY A 1 242 ? -10.640 23.299 -4.312 1.00 75.25 242 GLY A C 1
ATOM 1803 O O . GLY A 1 242 ? -11.231 24.062 -3.555 1.00 75.25 242 GLY A O 1
ATOM 1804 N N . LEU A 1 243 ? -10.224 23.685 -5.525 1.00 77.81 243 LEU A N 1
ATOM 1805 C CA . LEU A 1 243 ? -10.317 25.071 -6.009 1.00 77.81 243 LEU A CA 1
ATOM 1806 C C . LEU A 1 243 ? -11.694 25.445 -6.573 1.00 77.81 243 LEU A C 1
ATOM 1808 O O . LEU A 1 243 ? -12.141 26.571 -6.381 1.00 77.81 243 LEU A O 1
ATOM 1812 N N . VAL A 1 244 ? -12.350 24.534 -7.298 1.00 72.31 244 VAL A N 1
ATOM 1813 C CA . VAL A 1 244 ? -13.559 24.843 -8.085 1.00 72.31 244 VAL A CA 1
ATOM 1814 C C . VAL A 1 244 ? -14.837 24.432 -7.361 1.00 72.31 244 VAL A C 1
ATOM 1816 O O . VAL A 1 244 ? -15.840 25.135 -7.434 1.00 72.31 244 VAL A O 1
ATOM 1819 N N . ILE A 1 245 ? -14.819 23.295 -6.662 1.00 65.25 245 ILE A N 1
ATOM 1820 C CA . ILE A 1 245 ? -16.029 22.678 -6.088 1.00 65.25 245 ILE A CA 1
ATOM 1821 C C . ILE A 1 245 ? -16.180 23.039 -4.596 1.00 65.25 245 ILE A C 1
ATOM 1823 O O . ILE A 1 245 ? -17.203 22.750 -3.979 1.00 65.25 245 ILE A O 1
ATOM 1827 N N . GLY A 1 246 ? -15.193 23.728 -4.009 1.00 59.97 246 GLY A N 1
ATOM 1828 C CA . GLY A 1 246 ? -15.208 24.115 -2.596 1.00 59.97 246 GLY A CA 1
ATOM 1829 C C . GLY A 1 246 ? -14.947 22.940 -1.653 1.00 59.97 246 GLY A C 1
ATOM 1830 O O . GLY A 1 246 ? -15.425 22.936 -0.517 1.00 59.97 246 GLY A O 1
ATOM 1831 N N . GLY A 1 247 ? -14.214 21.926 -2.125 1.00 59.28 247 GLY A N 1
ATOM 1832 C CA . GLY A 1 247 ? -13.770 20.816 -1.294 1.00 59.28 247 GLY A CA 1
ATOM 1833 C C . GLY A 1 247 ? -13.030 21.320 -0.057 1.00 59.28 247 GLY A C 1
ATOM 1834 O O . GLY A 1 247 ? -12.117 22.134 -0.174 1.00 59.28 247 GLY A O 1
ATOM 1835 N N . ARG A 1 248 ? -13.436 20.877 1.140 1.00 61.03 248 ARG A N 1
ATOM 1836 C CA . ARG A 1 248 ? -12.809 21.330 2.388 1.00 61.03 248 ARG A CA 1
ATOM 1837 C C . ARG A 1 248 ? -11.422 20.690 2.517 1.00 61.03 248 ARG A C 1
ATOM 1839 O O . ARG A 1 248 ? -11.345 19.461 2.593 1.00 61.03 248 ARG A O 1
ATOM 1846 N N . PRO A 1 249 ? -10.331 21.478 2.527 1.00 61.38 249 PRO A N 1
ATOM 1847 C CA . PRO A 1 249 ? -9.000 20.944 2.749 1.00 61.38 249 PRO A CA 1
ATOM 1848 C C . PRO A 1 249 ? -8.897 20.513 4.213 1.00 61.38 249 PRO A C 1
ATOM 1850 O O . PRO A 1 249 ? -8.656 21.326 5.101 1.00 61.38 249 PRO A O 1
ATOM 1853 N N . ASN A 1 250 ? -9.129 19.229 4.460 1.00 64.06 250 ASN A N 1
ATOM 1854 C CA . ASN A 1 250 ? -9.086 18.666 5.800 1.00 64.06 250 ASN A CA 1
ATOM 1855 C C . ASN A 1 250 ? -7.681 18.127 6.093 1.00 64.06 250 ASN A C 1
ATOM 1857 O O . ASN A 1 250 ? -7.085 17.410 5.278 1.00 64.06 250 ASN A O 1
ATOM 1861 N N . TRP A 1 251 ? -7.164 18.490 7.266 1.00 58.41 251 TRP A N 1
ATOM 1862 C CA . TRP A 1 251 ? -6.070 17.778 7.914 1.00 58.41 251 TRP A CA 1
ATOM 1863 C C . TRP A 1 251 ? -6.661 16.669 8.800 1.00 58.41 251 TRP A C 1
ATOM 1865 O O . TRP A 1 251 ? -7.745 16.858 9.343 1.00 58.41 251 TRP A O 1
ATOM 1875 N N . PRO A 1 252 ? -5.969 15.530 8.973 1.00 53.34 252 PRO A N 1
ATOM 1876 C CA . PRO A 1 252 ? -6.393 14.441 9.859 1.00 53.34 252 PRO A CA 1
ATOM 1877 C C . PRO A 1 252 ? -6.435 14.766 11.374 1.00 53.34 252 PRO A C 1
ATOM 1879 O O . PRO A 1 252 ? -6.447 13.829 12.172 1.00 53.34 252 PRO A O 1
ATOM 1882 N N . TRP A 1 253 ? -6.447 16.042 11.783 1.00 53.25 253 TRP A N 1
ATOM 1883 C CA . TRP A 1 253 ? -6.406 16.486 13.185 1.00 53.25 253 TRP A CA 1
ATOM 1884 C C . TRP A 1 253 ? -7.459 17.555 13.461 1.00 53.25 253 TRP A C 1
ATOM 1886 O O . TRP A 1 253 ? -7.534 18.510 12.650 1.00 53.25 253 TRP A O 1
#

Radius of gyration: 21.68 Å; chains: 1; bounding box: 55×60×56 Å

Sequence (253 aa):
MGTMRIGRGSAPVASSVRWLIVAMVAWILMRLLRDVGPPTLGSWPITLFELLVLTVMPALTGFALIRLFLAVIQSASGSLNTYTLTSSPWAIVFWLSFAVAMVGYGSHVTASVLLNLLPDVVRNGEFAASLLFFNETLTLLLVGAGFFGATAVILVVGRGAAPPVFGPERPLLALGSIVTYGYAIVYVATQGSMFIPAVLAASVLAILGLWTMGPYETTQDPIGLLVIPGNLAATIILITWGLVIGGRPNWPW